Protein AF-A0A1V5MU46-F1 (afdb_monomer_lite)

Secondary structure (DSSP, 8-state):
--------PPPHHHHTHHHHHHHHHHHHHHHHHH-THHHHHHHHTEETTEEHHHHHHHHHHHHHHHHH--HHHHHHHTT-HHHHHHHHHIIIIIHHHHHHHHHIIIIIIISHHHH-TT-EEEEEPPTT--PPTT-EETTEEEEEETTEEEEEEEHHHHHHHHHHHHHHSPP-HHHHHHHHHTT--HHHHHHHHHHHHHHHHHHHHHHHHHHHHHTT----HHHHHHHHIIIIIHHHHHHHHHHHHHHHHHHHHHIIIIIHHHHHHHHHHHHHHHHHHHHHHTHHHHHH-HHHHHHHHHHHHHHHHHHHHHHHHHHHHTTHHHHHHHHHHHHHHT-

pLDDT: mean 82.62, std 12.7, range [27.64, 96.62]

Foldseek 3Di:
DDDDDPPPDQPPCNVCVVVLLVVLLVLLLCCLPVVVVVLVVQVVCDDLNRRPLLLVLLLLQQLLLLLPQDPVLLVVCVVPVQLLVLVVCLQQVPQLVLLLVLLCCLLVPVCCVVLDVPAKDWAAAAGPDDDDQQDDQQQWGWDADPNGTTTIHHPSLVLSLVSSLVSNDDDAPCQLVVCVVVLFDNSNSSSSSVVSLVVCLPRSLVSSCVSNVVVSHRRNSVCSNVCCCSSRVVSSVVSVVVSVVCCVPPNDVCSVPPVSVVSVVSSVVSVSVSSSSVSSNCSVVCVVCVCVVVSSVVSVVVSVVVSVVVSVVSCVVVVVVVVRVVVSVVVVVVD

Radius of gyration: 21.86 Å; chains: 1; bounding box: 56×39×65 Å

Structure (mmCIF, N/CA/C/O backbone):
data_AF-A0A1V5MU46-F1
#
_entry.id   AF-A0A1V5MU46-F1
#
loop_
_atom_site.group_PDB
_atom_site.id
_atom_site.type_symbol
_atom_site.label_atom_id
_atom_site.label_alt_id
_atom_site.label_comp_id
_atom_site.label_asym_id
_atom_site.label_entity_id
_atom_site.label_seq_id
_atom_site.pdbx_PDB_ins_code
_atom_site.Cartn_x
_atom_site.Cartn_y
_atom_site.Cartn_z
_atom_site.occupancy
_atom_site.B_iso_or_equiv
_atom_site.auth_seq_id
_atom_site.auth_comp_id
_atom_site.auth_asym_id
_atom_site.auth_atom_id
_atom_site.pdbx_PDB_model_num
ATOM 1 N N . MET A 1 1 ? -18.076 6.940 39.313 1.00 30.34 1 MET A N 1
ATOM 2 C CA . MET A 1 1 ? -17.006 7.939 39.088 1.00 30.34 1 MET A CA 1
ATOM 3 C C . MET A 1 1 ? -16.697 7.991 37.596 1.00 30.34 1 MET A C 1
ATOM 5 O O . MET A 1 1 ? -16.154 7.033 37.060 1.00 30.34 1 MET A O 1
ATOM 9 N N . LYS A 1 2 ? -17.145 9.057 36.919 1.00 28.64 2 LYS A N 1
ATOM 10 C CA . LYS A 1 2 ? -16.937 9.310 35.485 1.00 28.64 2 LYS A CA 1
ATOM 11 C C . LYS A 1 2 ? -15.476 9.695 35.250 1.00 28.64 2 LYS A C 1
ATOM 13 O O . LYS A 1 2 ? -15.020 10.691 35.804 1.00 28.64 2 LYS A O 1
ATOM 18 N N . LYS A 1 3 ? -14.738 8.910 34.463 1.00 27.64 3 LYS A N 1
ATOM 19 C CA . LYS A 1 3 ? -13.362 9.242 34.076 1.00 27.64 3 LYS A CA 1
ATOM 20 C C . LYS A 1 3 ? -13.422 10.068 32.792 1.00 27.64 3 LYS A C 1
ATOM 22 O O . LYS A 1 3 ? -13.827 9.557 31.752 1.00 27.64 3 LYS A O 1
ATOM 27 N N . ALA A 1 4 ? -13.065 11.345 32.900 1.00 32.16 4 ALA A N 1
ATOM 28 C CA . ALA A 1 4 ? -12.917 12.258 31.778 1.00 32.16 4 ALA A CA 1
ATOM 29 C C . ALA A 1 4 ? -11.931 11.667 30.757 1.00 32.16 4 ALA A C 1
ATOM 31 O O . ALA A 1 4 ? -10.739 11.547 31.036 1.00 32.16 4 ALA A O 1
ATOM 32 N N . GLN A 1 5 ? -12.424 11.270 29.583 1.00 33.72 5 GLN A N 1
ATOM 33 C CA . GLN A 1 5 ? -11.562 11.168 28.415 1.00 33.72 5 GLN A CA 1
ATOM 34 C C . GLN A 1 5 ? -11.362 12.591 27.912 1.00 33.72 5 GLN A C 1
ATOM 36 O O . GLN A 1 5 ? -12.309 13.211 27.429 1.00 33.72 5 GLN A O 1
ATOM 41 N N . ASN A 1 6 ? -10.140 13.103 28.064 1.00 31.92 6 ASN A N 1
ATOM 42 C CA . ASN A 1 6 ? -9.697 14.285 27.343 1.00 31.92 6 ASN A CA 1
ATOM 43 C C . ASN A 1 6 ? -10.114 14.130 25.879 1.00 31.92 6 ASN A C 1
ATOM 45 O O . ASN A 1 6 ? -9.776 13.140 25.225 1.00 31.92 6 ASN A O 1
ATOM 49 N N . SER A 1 7 ? -10.824 15.126 25.361 1.00 38.16 7 SER A N 1
ATOM 50 C CA . SER A 1 7 ? -10.805 15.424 23.940 1.00 38.16 7 SER A CA 1
ATOM 51 C C . SER A 1 7 ? -9.381 15.861 23.596 1.00 38.16 7 SER A C 1
ATOM 53 O O . SER A 1 7 ? -9.099 17.055 23.492 1.00 38.16 7 SER A O 1
ATOM 55 N N . GLU A 1 8 ? -8.445 14.918 23.511 1.00 46.88 8 GLU A N 1
ATOM 56 C CA . GLU A 1 8 ? -7.150 15.218 22.920 1.00 46.88 8 GLU A CA 1
ATOM 57 C C . GLU A 1 8 ? -7.440 15.601 21.473 1.00 46.88 8 GLU A C 1
ATOM 59 O O . GLU A 1 8 ? -7.849 14.775 20.656 1.00 46.88 8 GLU A O 1
ATOM 64 N N . GLY A 1 9 ? -7.341 16.901 21.190 1.00 56.84 9 GLY A N 1
ATOM 65 C CA . GLY A 1 9 ? -7.375 17.400 19.828 1.00 56.84 9 GLY A CA 1
ATOM 66 C C . GLY A 1 9 ? -6.319 16.683 18.991 1.00 56.84 9 GLY A C 1
ATOM 67 O O . GLY A 1 9 ? -5.374 16.100 19.521 1.00 56.84 9 GLY A O 1
ATOM 68 N N . ILE A 1 10 ? -6.487 16.728 17.669 1.00 65.19 10 ILE A N 1
ATOM 69 C CA . ILE A 1 10 ? -5.545 16.135 16.715 1.00 65.19 10 ILE A CA 1
ATOM 70 C C . ILE A 1 10 ? -4.127 16.554 17.116 1.00 65.19 10 ILE A C 1
ATOM 72 O O . ILE A 1 10 ? -3.814 17.749 17.131 1.00 65.19 10 ILE A O 1
ATOM 76 N N . GLY A 1 11 ? -3.284 15.579 17.467 1.00 71.19 11 GLY A N 1
ATOM 77 C CA . GLY A 1 11 ? -1.922 15.861 17.904 1.00 71.19 11 GLY A CA 1
ATOM 78 C C . GLY A 1 11 ? -1.171 16.633 16.818 1.00 71.19 11 GLY A C 1
ATOM 79 O O . GLY A 1 11 ? -1.420 16.430 15.626 1.00 71.19 11 GLY A O 1
ATOM 80 N N . PHE A 1 12 ? -0.231 17.499 17.208 1.00 77.88 12 PHE A N 1
ATOM 81 C CA . PHE A 1 12 ? 0.544 18.331 16.275 1.00 77.88 12 PHE A CA 1
ATOM 82 C C . PHE A 1 12 ? 1.086 17.525 15.082 1.00 77.88 12 PHE A C 1
ATOM 84 O O . PHE A 1 12 ? 0.949 17.929 13.929 1.00 77.88 12 PHE A O 1
ATOM 91 N N . PHE A 1 13 ? 1.614 16.330 15.354 1.00 75.75 13 PHE A N 1
ATOM 92 C CA . PHE A 1 13 ? 2.117 15.428 14.325 1.00 75.75 13 PHE A CA 1
ATOM 93 C C . PHE A 1 13 ? 1.045 14.996 13.311 1.00 75.75 13 PHE A C 1
ATOM 95 O O . PHE A 1 13 ? 1.265 15.078 12.107 1.00 75.75 13 PHE A O 1
ATOM 102 N N . GLN A 1 14 ? -0.126 14.563 13.788 1.00 75.75 14 GLN A N 1
ATOM 103 C CA . GLN A 1 14 ? -1.221 14.090 12.935 1.00 75.75 14 GLN A CA 1
ATOM 104 C C . GLN A 1 14 ? -1.748 15.215 12.040 1.00 75.75 14 GLN A C 1
ATOM 106 O O . GLN A 1 14 ? -2.053 14.984 10.872 1.00 75.75 14 GLN A O 1
ATOM 111 N N . LYS A 1 15 ? -1.803 16.442 12.572 1.00 81.69 15 LYS A N 1
ATOM 112 C CA . LYS A 1 15 ? -2.235 17.632 11.834 1.00 81.69 15 LYS A CA 1
ATOM 113 C C . LYS A 1 15 ? -1.304 17.958 10.662 1.00 81.69 15 LYS A C 1
ATOM 115 O O . LYS A 1 15 ? -1.785 18.320 9.594 1.00 81.69 15 LYS A O 1
ATOM 120 N N . TYR A 1 16 ? 0.008 17.807 10.847 1.00 86.25 16 TYR A N 1
ATOM 121 C CA . TYR A 1 16 ? 1.021 18.110 9.829 1.00 86.25 16 TYR A CA 1
ATOM 122 C C . TYR A 1 16 ? 1.579 16.867 9.127 1.00 86.25 16 TYR A C 1
ATOM 124 O O . TYR A 1 16 ? 2.622 16.946 8.482 1.00 86.25 16 TYR A O 1
ATOM 132 N N . LEU A 1 17 ? 0.898 15.718 9.215 1.00 83.19 17 LEU A N 1
ATOM 133 C CA . LEU A 1 17 ? 1.394 14.450 8.676 1.00 83.19 17 LEU A CA 1
ATOM 134 C C . LEU A 1 17 ? 1.772 14.555 7.192 1.00 83.19 17 LEU A C 1
ATOM 136 O O . LEU A 1 17 ? 2.841 14.098 6.809 1.00 83.19 17 LEU A O 1
ATOM 140 N N . SER A 1 18 ? 0.944 15.202 6.367 1.00 86.88 18 SER A N 1
ATOM 141 C CA . SER A 1 18 ? 1.231 15.378 4.935 1.00 86.88 18 SER A CA 1
ATOM 142 C C . SER A 1 18 ? 2.505 16.190 4.682 1.00 86.88 18 SER A C 1
ATOM 144 O O . SER A 1 18 ? 3.252 15.884 3.756 1.00 86.88 18 SER A O 1
ATOM 146 N N . LEU A 1 19 ? 2.782 17.194 5.521 1.00 91.56 19 LEU A N 1
ATOM 147 C CA . LEU A 1 19 ? 4.006 17.990 5.436 1.00 91.56 19 LEU A CA 1
ATOM 148 C C . LEU A 1 19 ? 5.225 17.159 5.850 1.00 91.56 19 LEU A C 1
ATOM 150 O O . LEU A 1 19 ? 6.229 17.163 5.145 1.00 91.56 19 LEU A O 1
ATOM 154 N N . TRP A 1 20 ? 5.123 16.394 6.941 1.00 90.81 20 TRP A N 1
ATOM 155 C CA . TRP A 1 20 ? 6.178 15.466 7.359 1.00 90.81 20 TRP A CA 1
ATOM 156 C C . TRP A 1 20 ? 6.485 14.428 6.283 1.00 90.81 20 TRP A C 1
ATOM 158 O O . TRP A 1 20 ? 7.649 14.173 5.995 1.00 90.81 20 TRP A O 1
ATOM 168 N N . VAL A 1 21 ? 5.451 13.879 5.642 1.00 89.75 21 VAL A N 1
ATOM 169 C CA . VAL A 1 21 ? 5.598 12.955 4.514 1.00 89.75 21 VAL A CA 1
ATOM 170 C C . VAL A 1 21 ? 6.349 13.630 3.365 1.00 89.75 21 VAL A C 1
ATOM 172 O O . VAL A 1 21 ? 7.329 13.069 2.885 1.00 89.75 21 VAL A O 1
ATOM 175 N N . ALA A 1 22 ? 5.966 14.848 2.969 1.00 92.94 22 ALA A N 1
ATOM 176 C CA . ALA A 1 22 ? 6.654 15.588 1.909 1.00 92.94 22 ALA A CA 1
ATOM 177 C C . ALA A 1 22 ? 8.131 15.871 2.245 1.00 92.94 22 ALA A C 1
ATOM 179 O O . ALA A 1 22 ? 9.002 15.692 1.393 1.00 92.94 22 ALA A O 1
ATOM 180 N N . ILE A 1 23 ? 8.428 16.240 3.495 1.00 95.50 23 ILE A N 1
ATOM 181 C CA . ILE A 1 23 ? 9.802 16.440 3.975 1.00 95.50 23 ILE A CA 1
ATOM 182 C C . ILE A 1 23 ? 10.587 15.126 3.910 1.00 95.50 23 ILE A C 1
ATOM 184 O O . ILE A 1 23 ? 11.684 15.100 3.365 1.00 95.50 23 ILE A O 1
ATOM 188 N N . CYS A 1 24 ? 10.031 14.020 4.405 1.00 94.31 24 CYS A N 1
ATOM 189 C CA . CYS A 1 24 ? 10.677 12.708 4.356 1.00 94.31 24 CYS A CA 1
ATOM 190 C C . CYS A 1 24 ? 10.911 12.215 2.924 1.00 94.31 24 CYS A C 1
ATOM 192 O O . CYS A 1 24 ? 11.943 11.602 2.663 1.00 94.31 24 CYS A O 1
ATOM 194 N N . MET A 1 25 ? 9.994 12.500 1.996 1.00 92.62 25 MET A N 1
ATOM 195 C CA . MET A 1 25 ? 10.182 12.217 0.571 1.00 92.62 25 MET A CA 1
ATOM 196 C C . MET A 1 25 ? 11.364 13.008 0.010 1.00 92.62 25 MET A C 1
ATOM 198 O O . MET A 1 25 ? 12.249 12.419 -0.606 1.00 92.62 25 MET A O 1
ATOM 202 N N . ALA A 1 26 ? 11.408 14.322 0.258 1.00 93.94 26 ALA A N 1
ATOM 203 C CA . ALA A 1 26 ? 12.501 15.178 -0.194 1.00 93.94 26 ALA A CA 1
ATOM 204 C C . ALA A 1 26 ? 13.844 14.723 0.396 1.00 93.94 26 ALA A C 1
ATOM 206 O O . ALA A 1 26 ? 14.791 14.483 -0.347 1.00 93.94 26 ALA A O 1
ATOM 207 N N . VAL A 1 27 ? 13.907 14.515 1.713 1.00 95.06 27 VAL A N 1
ATOM 208 C CA . VAL A 1 27 ? 15.101 14.017 2.411 1.00 95.06 27 VAL A CA 1
ATOM 209 C C . VAL A 1 27 ? 15.522 12.651 1.873 1.00 95.06 27 VAL A C 1
ATOM 211 O O . VAL A 1 27 ? 16.696 12.462 1.577 1.00 95.06 27 VAL A O 1
ATOM 214 N N . GLY A 1 28 ? 14.589 11.716 1.686 1.00 93.25 28 GLY A N 1
ATOM 215 C CA . GLY A 1 28 ? 14.878 10.397 1.125 1.00 93.25 28 GLY A CA 1
ATOM 216 C C . GLY A 1 28 ? 15.513 10.492 -0.261 1.00 93.25 28 GLY A C 1
ATOM 217 O O . GLY A 1 28 ? 16.579 9.924 -0.483 1.00 93.25 28 GLY A O 1
ATOM 218 N N . VAL A 1 29 ? 14.925 11.278 -1.168 1.00 91.88 29 VAL A N 1
ATOM 219 C CA . VAL A 1 29 ? 15.476 11.498 -2.517 1.00 91.88 29 VAL A CA 1
ATOM 220 C C . VAL A 1 29 ? 16.860 12.154 -2.460 1.00 91.88 29 VAL A C 1
ATOM 222 O O . VAL A 1 29 ? 17.762 11.731 -3.183 1.00 91.88 29 VAL A O 1
ATOM 225 N N . LEU A 1 30 ? 17.060 13.142 -1.581 1.00 92.69 30 LEU A N 1
ATOM 226 C CA . LEU A 1 30 ? 18.356 13.799 -1.395 1.00 92.69 30 LEU A CA 1
ATOM 227 C C . LEU A 1 30 ? 19.425 12.828 -0.880 1.00 92.69 30 LEU A C 1
ATOM 229 O O . LEU A 1 30 ? 20.527 12.816 -1.419 1.00 92.69 30 LEU A O 1
ATOM 233 N N . ILE A 1 31 ? 19.099 11.983 0.103 1.00 92.50 31 ILE A N 1
ATOM 234 C CA . ILE A 1 31 ? 19.997 10.926 0.597 1.00 92.50 31 ILE A CA 1
ATOM 235 C C . ILE A 1 31 ? 20.322 9.952 -0.535 1.00 92.50 31 ILE A C 1
ATOM 237 O O . ILE A 1 31 ? 21.486 9.628 -0.736 1.00 92.50 31 ILE A O 1
ATOM 241 N N . GLY A 1 32 ? 19.318 9.519 -1.303 1.00 88.12 32 GLY A N 1
ATOM 242 C CA . GLY A 1 32 ? 19.521 8.612 -2.435 1.00 88.12 32 GLY A CA 1
ATOM 243 C C . GLY A 1 32 ? 20.472 9.171 -3.498 1.00 88.12 32 GLY A C 1
ATOM 244 O O . GLY A 1 32 ? 21.242 8.412 -4.072 1.00 88.12 32 GLY A O 1
ATOM 245 N N . LYS A 1 33 ? 20.457 10.492 -3.723 1.00 88.12 33 LYS A N 1
ATOM 246 C CA . LYS A 1 33 ? 21.326 11.172 -4.697 1.00 88.12 33 LYS A CA 1
ATOM 247 C C . LYS A 1 33 ? 22.725 11.482 -4.156 1.00 88.12 33 LYS A C 1
ATOM 249 O O . LYS A 1 33 ? 23.713 11.261 -4.843 1.00 88.12 33 LYS A O 1
ATOM 254 N N . PHE A 1 34 ? 22.807 12.077 -2.966 1.00 89.88 34 PHE A N 1
ATOM 255 C CA . PHE A 1 34 ? 24.052 12.642 -2.431 1.00 89.88 34 PHE A CA 1
ATOM 256 C C . PHE A 1 34 ? 24.820 11.678 -1.523 1.00 89.88 34 PHE A C 1
ATOM 258 O O . PHE A 1 34 ? 26.022 11.841 -1.343 1.00 89.88 34 PHE A O 1
ATOM 265 N N . LEU A 1 35 ? 24.147 10.676 -0.957 1.00 91.06 35 LEU A N 1
ATOM 266 C CA . LEU A 1 35 ? 24.729 9.678 -0.060 1.00 91.06 35 LEU A CA 1
ATOM 267 C C . LEU A 1 35 ? 24.320 8.255 -0.492 1.00 91.06 35 LEU A C 1
ATOM 269 O O . LEU A 1 35 ? 23.731 7.521 0.309 1.00 91.06 35 LEU A O 1
ATOM 273 N N . PRO A 1 36 ? 24.650 7.815 -1.727 1.00 84.38 36 PRO A N 1
ATOM 274 C CA . PRO A 1 36 ? 24.245 6.500 -2.242 1.00 84.38 36 PRO A CA 1
ATOM 275 C C . PRO A 1 36 ? 24.814 5.327 -1.423 1.00 84.38 36 PRO A C 1
ATOM 277 O O . PRO A 1 36 ? 24.272 4.221 -1.456 1.00 84.38 36 PRO A O 1
ATOM 280 N N . GLY A 1 37 ? 25.858 5.570 -0.619 1.00 87.19 37 GLY A N 1
ATOM 281 C CA . GLY A 1 37 ? 26.415 4.594 0.319 1.00 87.19 37 GLY A CA 1
ATOM 282 C C . GLY A 1 37 ? 25.421 4.108 1.382 1.00 87.19 37 GLY A C 1
ATOM 283 O O . GLY A 1 37 ? 25.509 2.956 1.796 1.00 87.19 37 GLY A O 1
ATOM 284 N N . ILE A 1 38 ? 24.439 4.928 1.785 1.00 85.44 38 ILE A N 1
ATOM 285 C CA . ILE A 1 38 ? 23.416 4.530 2.769 1.00 85.44 38 ILE A CA 1
ATOM 286 C C . ILE A 1 38 ? 22.458 3.487 2.159 1.00 85.44 38 ILE A C 1
ATOM 288 O O . ILE A 1 38 ? 22.349 2.393 2.721 1.00 85.44 38 ILE A O 1
ATOM 292 N N . PRO A 1 39 ? 21.814 3.749 0.999 1.00 81.62 39 PRO A N 1
ATOM 293 C CA . PRO A 1 39 ? 21.096 2.731 0.240 1.00 81.62 39 PRO A CA 1
ATOM 294 C C . PRO A 1 39 ? 21.893 1.456 -0.013 1.00 81.62 39 PRO A C 1
ATOM 296 O O . PRO A 1 39 ? 21.387 0.359 0.222 1.00 81.62 39 PRO A O 1
ATOM 299 N N . ALA A 1 40 ? 23.137 1.598 -0.477 1.00 82.56 40 ALA A N 1
ATOM 300 C CA . ALA A 1 40 ? 23.984 0.467 -0.833 1.00 82.56 40 ALA A CA 1
ATOM 301 C C . ALA A 1 40 ? 24.292 -0.418 0.381 1.00 82.56 40 ALA A C 1
ATOM 303 O O . ALA A 1 40 ? 24.173 -1.636 0.283 1.00 82.56 40 ALA A O 1
ATOM 304 N N . PHE A 1 41 ? 24.615 0.180 1.531 1.00 87.19 41 PHE A N 1
ATOM 305 C CA . PHE A 1 41 ? 24.846 -0.545 2.780 1.00 87.19 41 PHE A CA 1
ATOM 306 C C . PHE A 1 41 ? 23.587 -1.268 3.264 1.00 87.19 41 PHE A C 1
ATOM 308 O O . PHE A 1 41 ? 23.636 -2.447 3.599 1.00 87.19 41 PHE A O 1
ATOM 315 N N . LEU A 1 42 ? 22.429 -0.604 3.248 1.00 84.38 42 LEU A N 1
ATOM 316 C CA . LEU A 1 42 ? 21.173 -1.224 3.681 1.00 84.38 42 LEU A CA 1
ATOM 317 C C . LEU A 1 42 ? 20.722 -2.362 2.756 1.00 84.38 42 LEU A C 1
ATOM 319 O O . LEU A 1 42 ? 20.147 -3.338 3.239 1.00 84.38 42 LEU A O 1
ATOM 323 N N . ASN A 1 43 ? 21.019 -2.274 1.457 1.00 79.50 43 ASN A N 1
ATOM 324 C CA . ASN A 1 43 ? 20.772 -3.350 0.496 1.00 79.50 43 ASN A CA 1
ATOM 325 C C . ASN A 1 43 ? 21.632 -4.600 0.754 1.00 79.50 43 ASN A C 1
ATOM 327 O O . ASN A 1 43 ? 21.252 -5.680 0.311 1.00 79.50 43 ASN A O 1
ATOM 331 N N . GLN A 1 44 ? 22.745 -4.497 1.494 1.00 85.00 44 GLN A N 1
ATOM 332 C CA . GLN A 1 44 ? 23.522 -5.674 1.915 1.00 85.00 44 GLN A CA 1
ATOM 333 C C . GLN A 1 44 ? 22.760 -6.516 2.947 1.00 85.00 44 GLN A C 1
ATOM 335 O O . GLN A 1 44 ? 22.947 -7.728 3.015 1.00 85.00 44 GLN A O 1
ATOM 340 N N . PHE A 1 45 ? 21.846 -5.904 3.708 1.00 85.44 45 PHE A N 1
ATOM 341 C CA . PHE A 1 45 ? 20.960 -6.593 4.652 1.00 85.44 45 PHE A CA 1
ATOM 342 C C . PHE A 1 45 ? 19.680 -7.095 3.970 1.00 85.44 45 PHE A C 1
ATOM 344 O O . PHE A 1 45 ? 18.567 -6.936 4.484 1.00 85.44 45 PHE A O 1
ATOM 351 N N . GLU A 1 46 ? 19.828 -7.690 2.789 1.00 80.38 46 GLU A N 1
ATOM 352 C CA . GLU A 1 46 ? 18.750 -8.334 2.046 1.00 80.38 46 GLU A CA 1
ATOM 353 C C . GLU A 1 46 ? 18.854 -9.855 2.201 1.00 80.38 46 GLU A C 1
ATOM 355 O O . GLU A 1 46 ? 19.846 -10.470 1.819 1.00 80.38 46 GLU A O 1
ATOM 360 N N . TYR A 1 47 ? 17.805 -10.479 2.737 1.00 78.88 47 TYR A N 1
ATOM 361 C CA . TYR A 1 47 ? 17.681 -11.933 2.795 1.00 78.88 47 TYR A CA 1
ATOM 362 C C . TYR A 1 47 ? 16.498 -12.369 1.941 1.00 78.88 47 TYR A C 1
ATOM 364 O O . TYR A 1 47 ? 15.411 -11.815 2.069 1.00 78.88 47 TYR A O 1
ATOM 372 N N . ALA A 1 48 ? 16.687 -13.342 1.047 1.00 70.31 48 ALA A N 1
ATOM 373 C CA . ALA A 1 48 ? 15.622 -13.854 0.176 1.00 70.31 48 ALA A CA 1
ATOM 374 C C . ALA A 1 48 ? 14.833 -12.756 -0.582 1.00 70.31 48 ALA A C 1
ATOM 376 O O . ALA A 1 48 ? 13.624 -12.879 -0.780 1.00 70.31 48 ALA A O 1
ATOM 377 N N . LYS A 1 49 ? 15.514 -11.690 -1.031 1.00 69.69 49 LYS A N 1
ATOM 378 C CA . LYS A 1 49 ? 14.914 -10.539 -1.740 1.00 69.69 49 LYS A CA 1
ATOM 379 C C . LYS A 1 49 ? 14.047 -9.623 -0.868 1.00 69.69 49 LYS A C 1
ATOM 381 O O . LYS A 1 49 ? 13.278 -8.813 -1.383 1.00 69.69 49 LYS A O 1
ATOM 386 N N . VAL A 1 50 ? 14.201 -9.737 0.450 1.00 73.56 50 VAL A N 1
ATOM 387 C CA . VAL A 1 50 ? 13.515 -8.966 1.489 1.00 73.56 50 VAL A CA 1
ATOM 388 C C . VAL A 1 50 ? 14.549 -8.190 2.309 1.00 73.56 50 VAL A C 1
ATOM 390 O O . VAL A 1 50 ? 15.436 -8.777 2.926 1.00 73.56 50 VAL A O 1
ATOM 393 N N . SER A 1 51 ? 14.432 -6.860 2.341 1.00 83.25 51 SER A N 1
ATOM 394 C CA . SER A 1 51 ? 15.300 -6.000 3.155 1.00 83.25 51 SER A CA 1
ATOM 395 C C . SER A 1 51 ? 14.938 -6.124 4.638 1.00 83.25 51 SER A C 1
ATOM 397 O O . SER A 1 51 ? 13.863 -5.687 5.060 1.00 83.25 51 SER A O 1
ATOM 399 N N . ILE A 1 52 ? 15.846 -6.668 5.450 1.00 88.31 52 ILE A N 1
ATOM 400 C CA . ILE A 1 52 ? 15.648 -6.870 6.895 1.00 88.31 52 ILE A CA 1
ATOM 401 C C . ILE A 1 52 ? 15.340 -5.548 7.628 1.00 88.31 52 ILE A C 1
ATOM 403 O O . ILE A 1 52 ? 14.404 -5.532 8.431 1.00 88.31 52 ILE A O 1
ATOM 407 N N . PRO A 1 53 ? 16.018 -4.413 7.347 1.00 90.00 53 PRO A N 1
ATOM 408 C CA . PRO A 1 53 ? 15.689 -3.145 8.002 1.00 90.00 53 PRO A CA 1
ATOM 409 C C . PRO A 1 53 ? 14.244 -2.703 7.739 1.00 90.00 53 PRO A C 1
ATOM 411 O O . PRO A 1 53 ? 13.533 -2.297 8.657 1.00 90.00 53 PRO A O 1
ATOM 414 N N . MET A 1 54 ? 13.775 -2.856 6.498 1.00 87.75 54 MET A N 1
ATOM 415 C CA . MET A 1 54 ? 12.393 -2.543 6.128 1.00 87.75 54 MET A CA 1
ATOM 416 C C . MET A 1 54 ? 11.407 -3.498 6.802 1.00 87.75 54 MET A C 1
ATOM 418 O O . MET A 1 54 ? 10.362 -3.054 7.273 1.00 87.75 54 MET A O 1
ATOM 422 N N . ALA A 1 55 ? 11.756 -4.785 6.904 1.00 88.06 55 ALA A N 1
ATOM 423 C CA . ALA A 1 55 ? 10.967 -5.781 7.619 1.00 88.06 55 ALA A CA 1
ATOM 424 C C . ALA A 1 55 ? 10.703 -5.361 9.067 1.00 88.06 55 ALA A C 1
ATOM 426 O O . ALA A 1 55 ? 9.554 -5.349 9.507 1.00 88.06 55 ALA A O 1
ATOM 427 N N . ILE A 1 56 ? 11.760 -4.972 9.786 1.00 91.50 56 ILE A N 1
ATOM 428 C CA . ILE A 1 56 ? 11.685 -4.536 11.185 1.00 91.50 56 ILE A CA 1
ATOM 429 C C . ILE A 1 56 ? 10.822 -3.280 11.309 1.00 91.50 56 ILE A C 1
ATOM 431 O O . ILE A 1 56 ? 9.963 -3.210 12.185 1.00 91.50 56 ILE A O 1
ATOM 435 N N . LEU A 1 57 ? 11.001 -2.296 10.427 1.00 91.19 57 LEU A N 1
ATOM 436 C CA . LEU A 1 57 ? 10.219 -1.060 10.478 1.00 91.19 57 LEU A CA 1
ATOM 437 C C . LEU A 1 57 ? 8.730 -1.299 10.201 1.00 91.19 57 LEU A C 1
ATOM 439 O O . LEU A 1 57 ? 7.882 -0.803 10.942 1.00 91.19 57 LEU A O 1
ATOM 443 N N . ILE A 1 58 ? 8.401 -2.110 9.193 1.00 88.69 58 ILE A N 1
ATOM 444 C CA . ILE A 1 58 ? 7.017 -2.517 8.906 1.00 88.69 58 ILE A CA 1
ATOM 445 C C . ILE A 1 58 ? 6.429 -3.271 10.105 1.00 88.69 58 ILE A C 1
ATOM 447 O O . ILE A 1 58 ? 5.283 -3.030 10.494 1.00 88.69 58 ILE A O 1
ATOM 451 N N . TRP A 1 59 ? 7.221 -4.133 10.743 1.00 91.12 59 TRP A N 1
ATOM 452 C CA . TRP A 1 59 ? 6.819 -4.847 11.950 1.00 91.12 59 TRP A CA 1
ATOM 453 C C . TRP A 1 59 ? 6.494 -3.883 13.098 1.00 91.12 59 TRP A C 1
ATOM 455 O O . TRP A 1 59 ? 5.419 -3.978 13.691 1.00 91.12 59 TRP A O 1
ATOM 465 N N . LEU A 1 60 ? 7.359 -2.892 13.347 1.00 90.19 60 LEU A N 1
ATOM 466 C CA . LEU A 1 60 ? 7.146 -1.828 14.337 1.00 90.19 60 LEU A CA 1
ATOM 467 C C . LEU A 1 60 ? 5.918 -0.958 14.032 1.00 90.19 60 LEU A C 1
ATOM 469 O O . LEU A 1 60 ? 5.335 -0.390 14.954 1.00 90.19 60 LEU A O 1
ATOM 473 N N . MET A 1 61 ? 5.497 -0.861 12.770 1.00 86.81 61 MET A N 1
ATOM 474 C CA . MET A 1 61 ? 4.273 -0.157 12.380 1.00 86.81 61 MET A CA 1
ATOM 475 C C . MET A 1 61 ? 3.008 -0.999 12.594 1.00 86.81 61 MET A C 1
ATOM 477 O O . MET A 1 61 ? 2.003 -0.489 13.095 1.00 86.81 61 MET A O 1
ATOM 481 N N . ILE A 1 62 ? 3.030 -2.278 12.211 1.00 84.56 62 ILE A N 1
ATOM 482 C CA . ILE A 1 62 ? 1.848 -3.156 12.254 1.00 84.56 62 ILE A CA 1
ATOM 483 C C . ILE A 1 62 ? 1.585 -3.662 13.672 1.00 84.56 62 ILE A C 1
ATOM 485 O O . ILE A 1 62 ? 0.426 -3.734 14.089 1.00 84.56 62 ILE A O 1
ATOM 489 N N . TYR A 1 63 ? 2.634 -3.958 14.440 1.00 87.62 63 TYR A N 1
ATOM 490 C CA . TYR A 1 63 ? 2.504 -4.496 15.792 1.00 87.62 63 TYR A CA 1
ATOM 491 C C . TYR A 1 63 ? 1.603 -3.618 16.689 1.00 87.62 63 TYR A C 1
ATOM 493 O O . TYR A 1 63 ? 0.612 -4.130 17.216 1.00 87.62 63 TYR A O 1
ATOM 501 N N . PRO A 1 64 ? 1.809 -2.290 16.809 1.00 82.38 64 PRO A N 1
ATOM 502 C CA . PRO A 1 64 ? 0.965 -1.444 17.657 1.00 82.38 64 PRO A CA 1
ATOM 503 C C . PRO A 1 64 ? -0.475 -1.296 17.187 1.00 82.38 64 PRO A C 1
ATOM 505 O O . PRO A 1 64 ? -1.366 -1.098 18.013 1.00 82.38 64 PRO A O 1
ATOM 508 N N . MET A 1 65 ? -0.724 -1.386 15.879 1.00 77.38 65 MET A N 1
ATOM 509 C CA . MET A 1 65 ? -2.088 -1.402 15.357 1.00 77.38 65 MET A CA 1
ATOM 510 C C . MET A 1 65 ? -2.849 -2.593 15.938 1.00 77.38 65 MET A C 1
ATOM 512 O O . MET A 1 65 ? -3.959 -2.418 16.432 1.00 77.38 65 MET A O 1
ATOM 516 N N . MET A 1 66 ? -2.223 -3.771 15.963 1.00 79.25 66 MET A N 1
ATOM 517 C CA . MET A 1 66 ? -2.828 -4.969 16.537 1.00 79.25 66 MET A CA 1
ATOM 518 C C . MET A 1 66 ? -3.062 -4.846 18.045 1.00 79.25 66 MET A C 1
ATOM 520 O O . MET A 1 66 ? -4.102 -5.266 18.548 1.00 79.25 66 MET A O 1
ATOM 524 N N . MET A 1 67 ? -2.139 -4.208 18.768 1.00 81.62 67 MET A N 1
ATOM 525 C CA . MET A 1 67 ? -2.297 -3.948 20.205 1.00 81.62 67 MET A CA 1
ATOM 526 C C . MET A 1 67 ? -3.540 -3.105 20.517 1.00 81.62 67 MET A C 1
ATOM 528 O O . MET A 1 67 ? -4.170 -3.294 21.559 1.00 81.62 67 MET A O 1
ATOM 532 N N . LYS A 1 68 ? -3.898 -2.187 19.612 1.00 75.00 68 LYS A N 1
ATOM 533 C CA . LYS A 1 68 ? -5.076 -1.316 19.733 1.00 75.00 68 LYS A CA 1
ATOM 534 C C . LYS A 1 68 ? -6.389 -2.025 19.389 1.00 75.00 68 LYS A C 1
ATOM 536 O O . LYS A 1 68 ? -7.450 -1.507 19.727 1.00 75.00 68 LYS A O 1
ATOM 541 N N . VAL A 1 69 ? -6.349 -3.192 18.743 1.00 74.94 69 VAL A N 1
ATOM 542 C CA . VAL A 1 69 ? -7.559 -3.955 18.414 1.00 74.94 69 VAL A CA 1
ATOM 543 C C . VAL A 1 69 ? -8.136 -4.574 19.685 1.00 74.94 69 VAL A C 1
ATOM 545 O O . VAL A 1 69 ? -7.535 -5.450 20.311 1.00 74.94 69 VAL A O 1
ATOM 548 N N . ASP A 1 70 ? -9.339 -4.137 20.055 1.00 71.50 70 ASP A N 1
ATOM 549 C CA . ASP A 1 70 ? -10.092 -4.742 21.144 1.00 71.50 70 ASP A CA 1
ATOM 550 C C . ASP A 1 70 ? -11.064 -5.819 20.639 1.00 71.50 70 ASP A C 1
ATOM 552 O O . ASP A 1 70 ? -12.075 -5.547 19.991 1.00 71.50 70 ASP A O 1
ATOM 556 N N . PHE A 1 71 ? -10.770 -7.071 20.981 1.00 67.12 71 PHE A N 1
ATOM 557 C CA . PHE A 1 71 ? -11.559 -8.232 20.573 1.00 67.12 71 PHE A CA 1
ATOM 558 C C . PHE A 1 71 ? -12.945 -8.304 21.220 1.00 67.12 71 PHE A C 1
ATOM 560 O O . PHE A 1 71 ? -13.853 -8.905 20.641 1.00 67.12 71 PHE A O 1
ATOM 567 N N . GLN A 1 72 ? -13.142 -7.687 22.388 1.00 65.50 72 GLN A N 1
ATOM 568 C CA . GLN A 1 72 ? -14.477 -7.600 22.985 1.00 65.50 72 GLN A CA 1
ATOM 569 C C . GLN A 1 72 ? -15.373 -6.664 22.167 1.00 65.50 72 GLN A C 1
ATOM 571 O O . GLN A 1 72 ? -16.519 -7.007 21.862 1.00 65.50 72 GLN A O 1
ATOM 576 N N . SER A 1 73 ? -14.823 -5.538 21.709 1.00 61.97 73 SER A N 1
ATOM 577 C CA . SER A 1 73 ? -15.493 -4.622 20.783 1.00 61.97 73 SER A CA 1
ATOM 578 C C . SER A 1 73 ? -15.845 -5.282 19.440 1.00 61.97 73 SER A C 1
ATOM 580 O O . SER A 1 73 ? -16.945 -5.058 18.934 1.00 61.97 73 SER A O 1
ATOM 582 N N . ILE A 1 74 ? -15.000 -6.180 18.906 1.00 65.62 74 ILE A N 1
ATOM 583 C CA . ILE A 1 74 ? -15.323 -6.979 17.700 1.00 65.62 74 ILE A CA 1
ATOM 584 C C . ILE A 1 74 ? -16.610 -7.791 17.899 1.00 65.62 74 ILE A C 1
ATOM 586 O O . ILE A 1 74 ? -17.494 -7.774 17.039 1.00 65.62 74 ILE A O 1
ATOM 590 N N . ARG A 1 75 ? -16.761 -8.459 19.050 1.00 62.47 75 ARG A N 1
ATOM 591 C CA . ARG A 1 75 ? -17.944 -9.286 19.345 1.00 62.47 75 ARG A CA 1
ATOM 592 C C . ARG A 1 75 ? -19.227 -8.456 19.467 1.00 62.47 75 ARG A C 1
ATOM 594 O O . ARG A 1 75 ? -20.290 -8.915 19.059 1.00 62.47 75 ARG A O 1
ATOM 601 N N . ASN A 1 76 ? -19.135 -7.235 19.992 1.00 60.22 76 ASN A N 1
ATOM 602 C CA . ASN A 1 76 ? -20.290 -6.352 20.175 1.00 60.22 76 ASN A CA 1
ATOM 603 C C . ASN A 1 76 ? -20.743 -5.660 18.878 1.00 60.22 76 ASN A C 1
ATOM 605 O O . ASN A 1 76 ? -21.943 -5.467 18.679 1.00 60.22 76 ASN A O 1
ATOM 609 N N . VAL A 1 77 ? -19.814 -5.334 17.976 1.00 57.53 77 VAL A N 1
ATOM 610 C CA . VAL A 1 77 ? -20.098 -4.675 16.684 1.00 57.53 77 VAL A CA 1
ATOM 611 C C . VAL A 1 77 ? -20.606 -5.659 15.625 1.00 57.53 77 VAL A C 1
ATOM 613 O O . VAL A 1 77 ? -21.303 -5.248 14.698 1.00 57.53 77 VAL A O 1
ATOM 616 N N . GLY A 1 78 ? -20.375 -6.968 15.798 1.00 58.72 78 GLY A N 1
ATOM 617 C CA . GLY A 1 78 ? -20.995 -8.022 14.979 1.00 58.72 78 GLY A CA 1
ATOM 618 C C . GLY A 1 78 ? -22.533 -7.970 14.930 1.00 58.72 78 GLY A C 1
ATOM 619 O O . GLY A 1 78 ? -23.142 -8.563 14.045 1.00 58.72 78 GLY A O 1
ATOM 620 N N . LYS A 1 79 ? -23.172 -7.195 15.819 1.00 62.25 79 LYS A N 1
ATOM 621 C CA . LYS A 1 79 ? -24.609 -6.875 15.788 1.00 62.25 79 LYS A CA 1
ATOM 622 C C . LYS A 1 79 ? -25.029 -5.997 14.589 1.00 62.25 79 LYS A C 1
ATOM 624 O O . LYS A 1 79 ? -26.220 -5.923 14.293 1.00 62.25 79 LYS A O 1
ATOM 629 N N . ASN A 1 80 ? -24.079 -5.380 13.870 1.00 64.69 80 ASN A N 1
ATOM 630 C CA . ASN A 1 80 ? -24.299 -4.554 12.672 1.00 64.69 80 ASN A CA 1
ATOM 631 C C . ASN A 1 80 ? -23.575 -5.108 11.426 1.00 64.69 80 ASN A C 1
ATOM 633 O O . ASN A 1 80 ? -22.641 -4.489 10.914 1.00 64.69 80 ASN A O 1
ATOM 637 N N . PRO A 1 81 ? -24.020 -6.252 10.874 1.00 73.94 81 PRO A N 1
ATOM 638 C CA . PRO A 1 81 ? -23.316 -6.926 9.780 1.00 73.94 81 PRO A CA 1
ATOM 639 C C . PRO A 1 81 ? -23.357 -6.159 8.451 1.00 73.94 81 PRO A C 1
ATOM 641 O O . PRO A 1 81 ? -22.469 -6.320 7.621 1.00 73.94 81 PRO A O 1
ATOM 644 N N . LYS A 1 82 ? -24.368 -5.307 8.236 1.00 78.00 82 LYS A N 1
ATOM 645 C CA . LYS A 1 82 ? -24.603 -4.642 6.945 1.00 78.00 82 LYS A CA 1
ATOM 646 C C . LYS A 1 82 ? -23.481 -3.673 6.561 1.00 78.00 82 LYS A C 1
ATOM 648 O O . LYS A 1 82 ? -22.990 -3.745 5.440 1.00 78.00 82 LYS A O 1
ATOM 653 N N . GLY A 1 83 ? -23.051 -2.806 7.482 1.00 78.31 83 GLY A N 1
ATOM 654 C CA . GLY A 1 83 ? -21.954 -1.861 7.236 1.00 78.31 83 GLY A CA 1
ATOM 655 C C . GLY A 1 83 ? -20.625 -2.569 6.961 1.00 78.31 83 GLY A C 1
ATOM 656 O O . GLY A 1 83 ? -19.946 -2.258 5.984 1.00 78.31 83 GLY A O 1
ATOM 657 N N . LEU A 1 84 ? -20.306 -3.586 7.767 1.00 82.38 84 LEU A N 1
ATOM 658 C CA . LEU A 1 84 ? -19.107 -4.409 7.594 1.00 82.38 84 LEU A CA 1
ATOM 659 C C . LEU A 1 84 ? -19.107 -5.147 6.250 1.00 82.38 84 LEU A C 1
ATOM 661 O O . LEU A 1 84 ? -18.096 -5.139 5.551 1.00 82.38 84 LEU A O 1
ATOM 665 N N . PHE A 1 85 ? -20.241 -5.731 5.860 1.00 86.19 85 PHE A N 1
ATOM 666 C CA . PHE A 1 85 ? -20.380 -6.469 4.606 1.00 86.19 85 PHE A CA 1
ATOM 667 C C . PHE A 1 85 ? -20.172 -5.580 3.377 1.00 86.19 85 PHE A C 1
ATOM 669 O O . PHE A 1 85 ? -19.441 -5.954 2.461 1.00 86.19 85 PHE A O 1
ATOM 676 N N . VAL A 1 86 ? -20.750 -4.374 3.376 1.00 87.06 86 VAL A N 1
ATOM 677 C CA . VAL A 1 86 ? -20.581 -3.406 2.279 1.00 87.06 86 VAL A CA 1
ATOM 678 C C . VAL A 1 86 ? -19.118 -3.047 2.097 1.00 87.06 86 VAL A C 1
ATOM 680 O O . VAL A 1 86 ? -18.611 -3.078 0.975 1.00 87.06 86 VAL A O 1
ATOM 683 N N . THR A 1 87 ? -18.422 -2.717 3.184 1.00 86.62 87 THR A N 1
ATOM 684 C CA . THR A 1 87 ? -17.012 -2.342 3.082 1.00 86.62 87 THR A CA 1
ATOM 685 C C . THR A 1 87 ? -16.135 -3.527 2.718 1.00 86.62 87 THR A C 1
ATOM 687 O O . THR A 1 87 ? -15.230 -3.376 1.904 1.00 86.62 87 THR A O 1
ATOM 690 N N . TRP A 1 88 ? -16.420 -4.713 3.251 1.00 89.94 88 TRP A N 1
ATOM 691 C CA . TRP A 1 88 ? -15.682 -5.920 2.904 1.00 89.94 88 TRP A CA 1
ATOM 692 C C . TRP A 1 88 ? -15.810 -6.256 1.411 1.00 89.94 88 TRP A C 1
ATOM 694 O O . TRP A 1 88 ? -14.789 -6.419 0.745 1.00 89.94 88 TRP A O 1
ATOM 704 N N . ILE A 1 89 ? -17.027 -6.237 0.850 1.00 91.44 89 ILE A N 1
ATOM 705 C CA . ILE A 1 89 ? -17.254 -6.406 -0.597 1.00 91.44 89 ILE A CA 1
ATOM 706 C C . ILE A 1 89 ? -16.537 -5.320 -1.390 1.00 91.44 89 ILE A C 1
ATOM 708 O O . ILE A 1 89 ? -15.858 -5.608 -2.374 1.00 91.44 89 ILE A O 1
ATOM 712 N N . THR A 1 90 ? -16.666 -4.064 -0.967 1.00 91.75 90 THR A N 1
ATOM 713 C CA . THR A 1 90 ? -16.042 -2.950 -1.682 1.00 91.75 90 THR A CA 1
ATOM 714 C C . THR A 1 90 ? -14.525 -3.125 -1.729 1.00 91.75 90 THR A C 1
ATOM 716 O O . THR A 1 90 ? -13.931 -2.953 -2.788 1.00 91.75 90 THR A O 1
ATOM 719 N N . ASN A 1 91 ? -13.903 -3.538 -0.624 1.00 92.12 91 ASN A N 1
ATOM 720 C CA . ASN A 1 91 ? -12.453 -3.684 -0.510 1.00 92.12 91 ASN A CA 1
ATOM 721 C C . ASN A 1 91 ? -11.897 -4.922 -1.217 1.00 92.12 91 ASN A C 1
ATOM 723 O O . ASN A 1 91 ? -10.814 -4.836 -1.788 1.00 92.12 91 ASN A O 1
ATOM 727 N N . TRP A 1 92 ? -12.599 -6.055 -1.171 1.00 93.44 92 TRP A N 1
ATOM 728 C CA . TRP A 1 92 ? -12.060 -7.337 -1.640 1.00 93.44 92 TRP A CA 1
ATOM 729 C C . TRP A 1 92 ? -12.623 -7.793 -2.984 1.00 93.44 92 TRP A C 1
ATOM 731 O O . TRP A 1 92 ? -11.923 -8.472 -3.728 1.00 93.44 92 TRP A O 1
ATOM 741 N N . LEU A 1 93 ? -13.851 -7.394 -3.327 1.00 93.44 93 LEU A N 1
ATOM 742 C CA . LEU A 1 93 ? -14.518 -7.816 -4.562 1.00 93.44 93 LEU A CA 1
ATOM 743 C C . LEU A 1 93 ? -14.594 -6.710 -5.615 1.00 93.44 93 LEU A C 1
ATOM 745 O O . LEU A 1 93 ? -14.595 -7.008 -6.800 1.00 93.44 93 LEU A O 1
ATOM 749 N N . ILE A 1 94 ? -14.662 -5.437 -5.217 1.00 94.88 94 ILE A N 1
ATOM 750 C CA . ILE A 1 94 ? -14.796 -4.332 -6.179 1.00 94.88 94 ILE A CA 1
ATOM 751 C C . ILE A 1 94 ? -13.444 -3.659 -6.423 1.00 94.88 94 ILE A C 1
ATOM 753 O O . ILE A 1 94 ? -12.981 -3.595 -7.561 1.00 94.88 94 ILE A O 1
ATOM 757 N N . LYS A 1 95 ? -12.785 -3.194 -5.355 1.00 94.50 95 LYS A N 1
ATOM 758 C CA . LYS A 1 95 ? -11.539 -2.412 -5.394 1.00 94.50 95 LYS A CA 1
ATOM 759 C C . LYS A 1 95 ? -10.430 -3.052 -6.247 1.00 94.50 95 LYS A C 1
ATOM 761 O O . LYS A 1 95 ? -9.850 -2.317 -7.048 1.00 94.50 95 LYS A O 1
ATOM 766 N N . PRO A 1 96 ? -10.128 -4.363 -6.149 1.00 95.19 96 PRO A N 1
ATOM 767 C CA . PRO A 1 96 ? -9.041 -4.960 -6.928 1.00 95.19 96 PRO A CA 1
ATOM 768 C C . PRO A 1 96 ? -9.328 -4.994 -8.434 1.00 95.19 96 PRO A C 1
ATOM 770 O O . PRO A 1 96 ? -8.457 -4.687 -9.245 1.00 95.19 96 PRO A O 1
ATOM 773 N N . PHE A 1 97 ? -10.565 -5.316 -8.811 1.00 95.94 97 PHE A N 1
ATOM 774 C CA . PHE A 1 97 ? -10.975 -5.462 -10.208 1.00 95.94 97 PHE A CA 1
ATOM 775 C C . PHE A 1 97 ? -11.128 -4.107 -10.896 1.00 95.94 97 PHE A C 1
ATOM 777 O O . PHE A 1 97 ? -10.711 -3.938 -12.040 1.00 95.94 97 PHE A O 1
ATOM 784 N N . THR A 1 98 ? -11.660 -3.111 -10.187 1.00 96.56 98 THR A N 1
ATOM 785 C CA . THR A 1 98 ? -11.731 -1.743 -10.711 1.00 96.56 98 THR A CA 1
ATOM 786 C C . THR A 1 98 ? -10.346 -1.124 -10.818 1.00 96.56 98 THR A C 1
ATOM 788 O O . THR A 1 98 ? -10.075 -0.444 -11.802 1.00 96.56 98 THR A O 1
ATOM 791 N N . MET A 1 99 ? -9.437 -1.415 -9.877 1.00 96.25 99 MET A N 1
ATOM 792 C CA . MET A 1 99 ? -8.033 -1.021 -10.005 1.00 96.25 99 MET A CA 1
ATOM 793 C C . MET A 1 99 ? -7.384 -1.644 -11.233 1.00 96.25 99 MET A C 1
ATOM 795 O O . MET A 1 99 ? -6.743 -0.926 -11.989 1.00 96.25 99 MET A O 1
ATOM 799 N N . TYR A 1 100 ? -7.576 -2.945 -11.463 1.00 95.31 100 TYR A N 1
ATOM 800 C CA . TYR A 1 100 ? -7.071 -3.604 -12.665 1.00 95.31 100 TYR A CA 1
ATOM 801 C C . TYR A 1 100 ? -7.589 -2.919 -13.938 1.00 95.31 100 TYR A C 1
ATOM 803 O O . TYR A 1 100 ? -6.792 -2.521 -14.783 1.00 95.31 100 TYR A O 1
ATOM 811 N N . ALA A 1 101 ? -8.905 -2.717 -14.052 1.00 95.81 101 ALA A N 1
ATOM 812 C CA . ALA A 1 101 ? -9.519 -2.112 -15.233 1.00 95.81 101 ALA A CA 1
ATOM 813 C C . ALA A 1 101 ? -9.017 -0.679 -15.487 1.00 95.81 101 ALA A C 1
ATOM 815 O O . ALA A 1 101 ? -8.613 -0.350 -16.603 1.00 95.81 101 ALA A O 1
ATOM 816 N N . ILE A 1 102 ? -8.987 0.157 -14.444 1.00 96.50 102 ILE A N 1
ATOM 817 C CA . ILE A 1 102 ? -8.505 1.541 -14.528 1.00 96.50 102 ILE A CA 1
ATOM 818 C C . ILE A 1 102 ? -7.010 1.555 -14.870 1.00 96.50 102 ILE A C 1
ATOM 820 O O . ILE A 1 102 ? -6.598 2.263 -15.784 1.00 96.50 102 ILE A O 1
ATOM 824 N N . ALA A 1 103 ? -6.186 0.753 -14.193 1.00 95.44 103 ALA A N 1
ATOM 825 C CA . ALA A 1 103 ? -4.747 0.719 -14.434 1.00 95.44 103 ALA A CA 1
ATOM 826 C C . ALA A 1 103 ? -4.401 0.205 -15.840 1.00 95.44 103 ALA A C 1
ATOM 828 O O . ALA A 1 103 ? -3.505 0.759 -16.469 1.00 95.44 103 ALA A O 1
ATOM 829 N N . VAL A 1 104 ? -5.114 -0.796 -16.371 1.00 94.50 104 VAL A N 1
ATOM 830 C CA . VAL A 1 104 ? -4.929 -1.262 -17.759 1.00 94.50 104 VAL A CA 1
ATOM 831 C C . VAL A 1 104 ? -5.311 -0.177 -18.758 1.00 94.50 104 VAL A C 1
ATOM 833 O O . VAL A 1 104 ? -4.562 0.055 -19.705 1.00 94.50 104 VAL A O 1
ATOM 836 N N . PHE A 1 105 ? -6.431 0.517 -18.547 1.00 95.50 105 PHE A N 1
ATOM 837 C CA . PHE A 1 105 ? -6.831 1.624 -19.412 1.00 95.50 105 PHE A CA 1
ATOM 838 C C . PHE A 1 105 ? -5.761 2.727 -19.412 1.00 95.50 105 PHE A C 1
ATOM 840 O O . PHE A 1 105 ? -5.197 3.048 -20.456 1.00 95.50 105 PHE A O 1
ATOM 847 N N . PHE A 1 106 ? -5.383 3.248 -18.247 1.00 95.56 106 PHE A N 1
ATOM 848 C CA . PHE A 1 106 ? -4.413 4.342 -18.178 1.00 95.56 106 PHE A CA 1
ATOM 849 C C . PHE A 1 106 ? -2.995 3.921 -18.579 1.00 95.56 106 PHE A C 1
ATOM 851 O O . PHE A 1 106 ? -2.409 4.562 -19.438 1.00 95.56 106 PHE A O 1
ATOM 858 N N . LEU A 1 107 ? -2.431 2.848 -18.020 1.00 93.62 107 LEU A N 1
ATOM 859 C CA . LEU A 1 107 ? -1.028 2.474 -18.260 1.00 93.62 107 LEU A CA 1
ATOM 860 C C . LEU A 1 107 ? -0.830 1.676 -19.555 1.00 93.62 107 LEU A C 1
ATOM 862 O O . LEU A 1 107 ? 0.221 1.773 -20.182 1.00 93.62 107 LEU A O 1
ATOM 866 N N . GLY A 1 108 ? -1.823 0.880 -19.953 1.00 89.31 108 GLY A N 1
ATOM 867 C CA . GLY A 1 108 ? -1.755 0.018 -21.135 1.00 89.31 108 GLY A CA 1
ATOM 868 C C . GLY A 1 108 ? -2.244 0.672 -22.428 1.00 89.31 108 GLY A C 1
ATOM 869 O O . GLY A 1 108 ? -1.840 0.224 -23.502 1.00 89.31 108 GLY A O 1
ATOM 870 N N . THR A 1 109 ? -3.074 1.724 -22.348 1.00 90.38 109 THR A N 1
ATOM 871 C CA . THR A 1 109 ? -3.576 2.442 -23.536 1.00 90.38 109 THR A CA 1
ATOM 872 C C . THR A 1 109 ? -3.187 3.919 -23.540 1.00 90.38 109 THR A C 1
ATOM 874 O O . THR A 1 109 ? -2.390 4.315 -24.386 1.00 90.38 109 THR A O 1
ATOM 877 N N . LEU A 1 110 ? -3.658 4.724 -22.581 1.00 93.00 110 LEU A N 1
ATOM 878 C CA . LEU A 1 110 ? -3.503 6.185 -22.629 1.00 93.00 110 LEU A CA 1
ATOM 879 C C . LEU A 1 110 ? -2.050 6.647 -22.437 1.00 93.00 110 LEU A C 1
ATOM 881 O O . LEU A 1 110 ? -1.567 7.521 -23.150 1.00 93.00 110 LEU A O 1
ATOM 885 N N . PHE A 1 111 ? -1.341 6.049 -21.480 1.00 93.06 111 PHE A N 1
ATOM 886 C CA . PHE A 1 111 ? 0.026 6.415 -21.108 1.00 93.06 111 PHE A CA 1
ATOM 887 C C . PHE A 1 111 ? 1.090 5.529 -21.733 1.00 93.06 111 PHE A C 1
ATOM 889 O O . PHE A 1 111 ? 2.275 5.785 -21.546 1.00 93.06 111 PHE A O 1
ATOM 896 N N . ARG A 1 112 ? 0.706 4.529 -22.530 1.00 87.81 112 ARG A N 1
ATOM 897 C CA . ARG A 1 112 ? 1.667 3.620 -23.162 1.00 87.81 112 ARG A CA 1
ATOM 898 C C . ARG A 1 112 ? 2.670 4.359 -24.054 1.00 87.81 112 ARG A C 1
ATOM 900 O O . ARG A 1 112 ? 3.852 4.037 -24.018 1.00 87.81 112 ARG A O 1
ATOM 907 N N . GLY A 1 113 ? 2.212 5.363 -24.806 1.00 88.25 113 GLY A N 1
ATOM 908 C CA . GLY A 1 113 ? 3.091 6.214 -25.616 1.00 88.25 113 GLY A CA 1
ATOM 909 C C . GLY A 1 113 ? 4.031 7.081 -24.772 1.00 88.25 113 GLY A C 1
ATOM 910 O O . GLY A 1 113 ? 5.195 7.231 -25.119 1.00 88.25 113 GLY A O 1
ATOM 911 N N . PHE A 1 114 ? 3.555 7.588 -23.630 1.00 87.94 114 PHE A N 1
ATOM 912 C CA . PHE A 1 114 ? 4.342 8.440 -22.730 1.00 87.94 114 PHE A CA 1
ATOM 913 C C . PHE A 1 114 ? 5.357 7.666 -21.876 1.00 87.94 114 PHE A C 1
ATOM 915 O O . PHE A 1 114 ? 6.402 8.208 -21.533 1.00 87.94 114 PHE A O 1
ATOM 922 N N . ILE A 1 115 ? 5.057 6.414 -21.517 1.00 85.81 115 ILE A N 1
ATOM 923 C CA . ILE A 1 115 ? 5.953 5.534 -20.744 1.00 85.81 115 ILE A CA 1
ATOM 924 C C . ILE A 1 115 ? 7.072 4.963 -21.634 1.00 85.81 115 ILE A C 1
ATOM 926 O O . ILE A 1 115 ? 8.124 4.583 -21.130 1.00 85.81 115 ILE A O 1
ATOM 930 N N . GLY A 1 116 ? 6.853 4.924 -22.949 1.00 84.38 116 GLY A N 1
ATOM 931 C CA . GLY A 1 116 ? 7.732 4.271 -23.909 1.00 84.38 116 GLY A CA 1
ATOM 932 C C . GLY A 1 116 ? 7.271 2.830 -24.160 1.00 84.38 116 GLY A C 1
ATOM 933 O O . GLY A 1 116 ? 7.327 2.004 -23.244 1.00 84.38 116 GLY A O 1
ATOM 934 N N . PRO A 1 117 ? 6.806 2.490 -25.377 1.00 82.38 117 PRO A N 1
ATOM 935 C CA . PRO A 1 117 ? 6.319 1.145 -25.686 1.00 82.38 117 PRO A CA 1
ATOM 936 C C . PRO A 1 117 ? 7.412 0.074 -25.568 1.00 82.38 117 PRO A C 1
ATOM 938 O O . PRO A 1 117 ? 7.092 -1.056 -25.199 1.00 82.38 117 PRO A O 1
ATOM 941 N N . ASP A 1 118 ? 8.668 0.464 -25.801 1.00 86.75 118 ASP A N 1
ATOM 942 C CA . ASP A 1 118 ? 9.855 -0.398 -25.754 1.00 86.75 118 ASP A CA 1
ATOM 943 C C . ASP A 1 118 ? 10.646 -0.248 -24.445 1.00 86.75 118 ASP A C 1
ATOM 945 O O . ASP A 1 118 ? 11.697 -0.862 -24.266 1.00 86.75 118 ASP A O 1
ATOM 949 N N . ALA A 1 119 ? 10.161 0.575 -23.509 1.00 87.69 119 ALA A N 1
ATOM 950 C CA . ALA A 1 119 ? 10.808 0.730 -22.218 1.00 87.69 119 ALA A CA 1
ATOM 951 C C . ALA A 1 119 ? 10.686 -0.577 -21.424 1.00 87.69 119 ALA A C 1
ATOM 953 O O . ALA A 1 119 ? 9.584 -1.093 -21.210 1.00 87.69 119 ALA A O 1
ATOM 954 N N . MET A 1 120 ? 11.818 -1.091 -20.948 1.00 88.94 120 MET A N 1
ATOM 955 C CA . MET A 1 120 ? 11.898 -2.340 -20.193 1.00 88.94 120 MET A CA 1
ATOM 956 C C . MET A 1 120 ? 12.337 -2.078 -18.753 1.00 88.94 120 MET A C 1
ATOM 958 O O . MET A 1 120 ? 13.055 -1.127 -18.458 1.00 88.94 120 MET A O 1
ATOM 962 N N . ASN A 1 121 ? 11.910 -2.951 -17.850 1.00 88.56 121 ASN A N 1
ATOM 963 C CA . ASN A 1 121 ? 12.284 -2.959 -16.447 1.00 88.56 121 ASN A CA 1
ATOM 964 C C . ASN A 1 121 ? 12.866 -4.322 -16.077 1.00 88.56 121 ASN A C 1
ATOM 966 O O . ASN A 1 121 ? 12.304 -5.360 -16.435 1.00 88.56 121 ASN A O 1
ATOM 970 N N . LEU A 1 122 ? 13.954 -4.311 -15.313 1.00 84.88 122 LEU A N 1
ATOM 971 C CA . LEU A 1 122 ? 14.543 -5.523 -14.759 1.00 84.88 122 LEU A CA 1
ATOM 972 C C . LEU A 1 122 ? 13.898 -5.829 -13.407 1.00 84.88 122 LEU A C 1
ATOM 974 O O . LEU A 1 122 ? 13.918 -5.023 -12.476 1.00 84.88 122 LEU A O 1
ATOM 978 N N . VAL A 1 123 ? 13.308 -7.014 -13.302 1.00 84.56 123 VAL A N 1
ATOM 979 C CA . VAL A 1 123 ? 12.653 -7.511 -12.093 1.00 84.56 123 VAL A CA 1
ATOM 980 C C . VAL A 1 123 ? 13.413 -8.735 -11.600 1.00 84.56 123 VAL A C 1
ATOM 982 O O . VAL A 1 123 ? 13.723 -9.641 -12.369 1.00 84.56 123 VAL A O 1
ATOM 985 N N . LYS A 1 124 ? 13.706 -8.799 -10.298 1.00 82.12 124 LYS A N 1
ATOM 986 C CA . LYS A 1 124 ? 14.325 -9.992 -9.703 1.00 82.12 124 LYS A CA 1
ATOM 987 C C . LYS A 1 124 ? 13.420 -11.207 -9.946 1.00 82.12 124 LYS A C 1
ATOM 989 O O . LYS A 1 124 ? 12.209 -11.116 -9.750 1.00 82.12 124 LYS A O 1
ATOM 994 N N . MET A 1 125 ? 14.004 -12.347 -10.327 1.00 79.75 125 MET A N 1
ATOM 995 C CA . MET A 1 125 ? 13.227 -13.577 -10.536 1.00 79.75 125 MET A CA 1
ATOM 996 C C . MET A 1 125 ? 12.409 -13.938 -9.284 1.00 79.75 125 MET A C 1
ATOM 998 O O . MET A 1 125 ? 12.840 -13.617 -8.169 1.00 79.75 125 MET A O 1
ATOM 1002 N N . PRO A 1 126 ? 11.263 -14.622 -9.415 1.00 76.69 126 PRO A N 1
ATOM 1003 C CA . PRO A 1 126 ? 10.576 -15.209 -8.273 1.00 76.69 126 PRO A CA 1
ATOM 1004 C C . PRO A 1 126 ? 11.522 -16.053 -7.409 1.00 76.69 126 PRO A C 1
ATOM 1006 O O . PRO A 1 126 ? 12.527 -16.586 -7.881 1.00 76.69 126 PRO A O 1
ATOM 1009 N N . PHE A 1 127 ? 11.230 -16.138 -6.113 1.00 70.75 127 PHE A N 1
ATOM 1010 C CA . PHE A 1 127 ? 11.953 -17.049 -5.226 1.00 70.75 127 PHE A CA 1
ATOM 1011 C C . PHE A 1 127 ? 11.795 -18.501 -5.718 1.00 70.75 127 PHE A C 1
ATOM 1013 O O . PHE A 1 127 ? 10.779 -18.822 -6.328 1.00 70.75 127 PHE A O 1
ATOM 1020 N N . GLY A 1 128 ? 12.814 -19.343 -5.508 1.00 70.31 128 GLY A N 1
ATOM 1021 C CA . GLY A 1 128 ? 12.772 -20.773 -5.849 1.00 70.31 128 GLY A CA 1
ATOM 1022 C C . GLY A 1 128 ? 12.787 -21.120 -7.345 1.00 70.31 128 GLY A C 1
ATOM 1023 O O . GLY A 1 128 ? 12.649 -22.290 -7.687 1.00 70.31 128 GLY A O 1
ATOM 1024 N N . MET A 1 129 ? 12.946 -20.136 -8.232 1.00 73.88 129 MET A N 1
ATOM 1025 C CA . MET A 1 129 ? 12.942 -20.326 -9.682 1.00 73.88 129 MET A CA 1
ATOM 1026 C C . MET A 1 129 ? 14.324 -20.021 -10.261 1.00 73.88 129 MET A C 1
ATOM 1028 O O . MET A 1 129 ? 14.811 -18.899 -10.122 1.00 73.88 129 MET A O 1
ATOM 1032 N N . ASP A 1 130 ? 14.926 -21.007 -10.926 1.00 77.81 130 ASP A N 1
ATOM 1033 C CA . ASP A 1 130 ? 16.192 -20.856 -11.645 1.00 77.81 130 ASP A CA 1
ATOM 1034 C C . ASP A 1 130 ? 16.031 -21.306 -13.099 1.00 77.81 130 ASP A C 1
ATOM 1036 O O . ASP A 1 130 ? 16.340 -22.432 -13.480 1.00 77.81 130 ASP A O 1
ATOM 1040 N N . LEU A 1 131 ? 15.456 -20.423 -13.911 1.00 82.56 131 LEU A N 1
ATOM 1041 C CA . LEU A 1 131 ? 15.238 -20.694 -15.325 1.00 82.56 131 LEU A CA 1
ATOM 1042 C C . LEU A 1 131 ? 16.513 -20.412 -16.147 1.00 82.56 131 LEU A C 1
ATOM 1044 O O . LEU A 1 131 ? 17.357 -19.603 -15.735 1.00 82.56 131 LEU A O 1
ATOM 1048 N N . PRO A 1 132 ? 16.704 -21.075 -17.300 1.00 85.50 132 PRO A N 1
ATOM 1049 C CA . PRO A 1 132 ? 17.819 -20.772 -18.189 1.00 85.50 132 PRO A CA 1
ATOM 1050 C C . PRO A 1 132 ? 17.671 -19.373 -18.808 1.00 85.50 132 PRO A C 1
ATOM 1052 O O . PRO A 1 132 ? 16.567 -18.863 -18.991 1.00 85.50 132 PRO A O 1
ATOM 1055 N N . VAL A 1 133 ? 18.800 -18.742 -19.139 1.00 85.62 133 VAL A N 1
ATOM 1056 C CA . VAL A 1 133 ? 18.801 -17.451 -19.846 1.00 85.62 133 VAL A CA 1
ATOM 1057 C C . VAL A 1 133 ? 18.101 -17.626 -21.197 1.00 85.62 133 VAL A C 1
ATOM 1059 O O . VAL A 1 133 ? 18.328 -18.616 -21.887 1.00 85.62 133 VAL A O 1
ATOM 1062 N N . GLY A 1 134 ? 17.222 -16.689 -21.550 1.00 81.56 134 GLY A N 1
ATOM 1063 C CA . GLY A 1 134 ? 16.397 -16.748 -22.759 1.00 81.56 134 GLY A CA 1
ATOM 1064 C C . GLY A 1 134 ? 15.039 -17.434 -22.587 1.00 81.56 134 GLY A C 1
ATOM 1065 O O . GLY A 1 134 ? 14.210 -17.335 -23.484 1.00 81.56 134 GLY A O 1
ATOM 1066 N N . SER A 1 135 ? 14.754 -18.079 -21.450 1.00 85.12 135 SER A N 1
ATOM 1067 C CA . SER A 1 135 ? 13.406 -18.608 -21.198 1.00 85.12 135 SER A CA 1
ATOM 1068 C C . SER A 1 135 ? 12.390 -17.486 -20.969 1.00 85.12 135 SER A C 1
ATOM 1070 O O . SER A 1 135 ? 12.719 -16.464 -20.356 1.00 85.12 135 SER A O 1
ATOM 1072 N N . GLU A 1 136 ? 11.145 -17.719 -21.370 1.00 82.50 136 GLU A N 1
ATOM 1073 C CA . GLU A 1 136 ? 10.026 -16.821 -21.094 1.00 82.50 136 GLU A CA 1
ATOM 1074 C C . GLU A 1 136 ? 9.267 -17.247 -19.832 1.00 82.50 136 GLU A C 1
ATOM 1076 O O . GLU A 1 136 ? 8.946 -18.420 -19.634 1.00 82.50 136 GLU A O 1
ATOM 1081 N N . TYR A 1 137 ? 8.935 -16.276 -18.982 1.00 81.31 137 TYR A N 1
ATOM 1082 C CA . TYR A 1 137 ? 8.046 -16.467 -17.841 1.00 81.31 137 TYR A CA 1
ATOM 1083 C C . TYR A 1 137 ? 6.996 -15.350 -17.805 1.00 81.31 137 TYR A C 1
ATOM 1085 O O . TYR A 1 137 ? 7.269 -14.196 -17.458 1.00 81.31 137 TYR A O 1
ATOM 1093 N N . GLY A 1 138 ? 5.766 -15.698 -18.191 1.00 83.56 138 GLY A N 1
ATOM 1094 C CA . GLY A 1 138 ? 4.679 -14.739 -18.378 1.00 83.56 138 GLY A CA 1
ATOM 1095 C C . GLY A 1 138 ? 4.940 -13.827 -19.579 1.00 83.56 138 GLY A C 1
ATOM 1096 O O . GLY A 1 138 ? 4.842 -14.255 -20.720 1.00 83.56 138 GLY A O 1
ATOM 1097 N N . VAL A 1 139 ? 5.247 -12.561 -19.309 1.00 81.94 139 VAL A N 1
ATOM 1098 C CA . VAL A 1 139 ? 5.577 -11.518 -20.306 1.00 81.94 139 VAL A CA 1
ATOM 1099 C C . VAL A 1 139 ? 7.047 -11.104 -20.253 1.00 81.94 139 VAL A C 1
ATOM 1101 O O . VAL A 1 139 ? 7.420 -10.121 -20.889 1.00 81.94 139 VAL A O 1
ATOM 1104 N N . GLY A 1 140 ? 7.835 -11.755 -19.395 1.00 84.50 140 GLY A N 1
ATOM 1105 C CA . GLY A 1 140 ? 9.231 -11.417 -19.172 1.00 84.50 140 GLY A CA 1
ATOM 1106 C C . GLY A 1 140 ? 10.175 -12.463 -19.737 1.00 84.50 140 GLY A C 1
ATOM 1107 O O . GLY A 1 140 ? 9.882 -13.656 -19.677 1.00 84.50 140 GLY A O 1
ATOM 1108 N N . THR A 1 141 ? 11.329 -12.007 -20.209 1.00 85.81 141 THR A N 1
ATOM 1109 C CA . THR A 1 141 ? 12.420 -12.865 -20.687 1.00 85.81 141 THR A CA 1
ATOM 1110 C C . THR A 1 141 ? 13.537 -12.889 -19.652 1.00 85.81 141 THR A C 1
ATOM 1112 O O . THR A 1 141 ? 13.869 -11.856 -19.066 1.00 85.81 141 THR A O 1
ATOM 1115 N N . VAL A 1 142 ? 14.113 -14.061 -19.388 1.00 86.75 142 VAL A N 1
ATOM 1116 C CA . VAL A 1 142 ? 15.227 -14.192 -18.438 1.00 86.75 142 VAL A CA 1
ATOM 1117 C C . VAL A 1 142 ? 16.515 -13.684 -19.079 1.00 86.75 142 VAL A C 1
ATOM 1119 O O . VAL A 1 142 ? 16.991 -14.254 -20.060 1.00 86.75 142 VAL A O 1
ATOM 1122 N N . VAL A 1 143 ? 17.093 -12.638 -18.496 1.00 87.00 143 VAL A N 1
ATOM 1123 C CA . VAL A 1 143 ? 18.355 -12.010 -18.907 1.00 87.00 143 VAL A CA 1
ATOM 1124 C C . VAL A 1 143 ? 19.374 -12.072 -17.774 1.00 87.00 143 VAL A C 1
ATOM 1126 O O . VAL A 1 143 ? 19.012 -12.174 -16.599 1.00 87.00 143 VAL A O 1
ATOM 1129 N N . LEU A 1 144 ? 20.657 -12.034 -18.120 1.00 87.00 144 LEU A N 1
ATOM 1130 C CA . LEU A 1 144 ? 21.747 -12.027 -17.151 1.00 87.00 144 LEU A CA 1
ATOM 1131 C C . LEU A 1 144 ? 22.278 -10.601 -17.002 1.00 87.00 144 LEU A C 1
ATOM 1133 O O . LEU A 1 144 ? 22.776 -10.031 -17.965 1.00 87.00 144 LEU A O 1
ATOM 1137 N N . GLU A 1 145 ? 22.186 -10.047 -15.798 1.00 82.25 145 GLU A N 1
ATOM 1138 C CA . GLU A 1 145 ? 22.638 -8.692 -15.481 1.00 82.25 145 GLU A CA 1
ATOM 1139 C C . GLU A 1 145 ? 23.602 -8.774 -14.293 1.00 82.25 145 GLU A C 1
ATOM 1141 O O . GLU A 1 145 ? 23.229 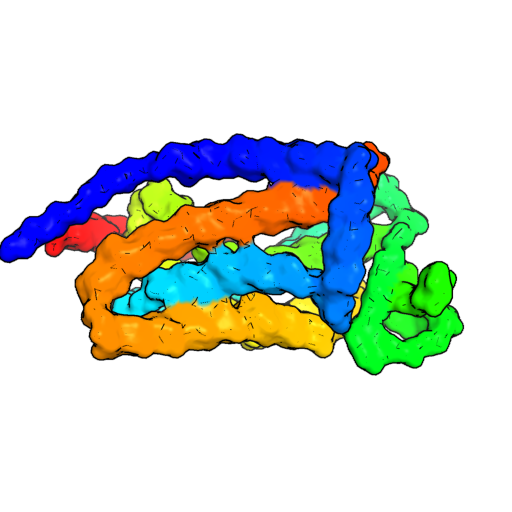-9.246 -13.217 1.00 82.25 145 GLU A O 1
ATOM 1146 N N . ASN A 1 146 ? 24.856 -8.353 -14.481 1.00 79.00 146 ASN A N 1
ATOM 1147 C CA . ASN A 1 146 ? 25.912 -8.419 -13.456 1.00 79.00 146 ASN A CA 1
ATOM 1148 C C . ASN A 1 146 ? 26.071 -9.812 -12.805 1.00 79.00 146 ASN A C 1
ATOM 1150 O O . ASN A 1 146 ? 26.272 -9.930 -11.598 1.00 79.00 146 ASN A O 1
ATOM 1154 N N . GLY A 1 147 ? 25.936 -10.883 -13.596 1.00 76.75 147 GLY A N 1
ATOM 1155 C CA . GLY A 1 147 ? 26.033 -12.267 -13.111 1.00 76.75 147 GLY A CA 1
ATOM 1156 C C . GLY A 1 147 ? 24.775 -12.798 -12.413 1.00 76.75 147 GLY A C 1
ATOM 1157 O O . GLY A 1 147 ? 24.742 -13.964 -12.027 1.00 76.75 147 GLY A O 1
ATOM 1158 N N . VAL A 1 148 ? 23.722 -11.985 -12.278 1.00 81.62 148 VAL A N 1
ATOM 1159 C CA . VAL A 1 148 ? 22.455 -12.364 -11.642 1.00 81.62 148 VAL A CA 1
ATOM 1160 C C . VAL A 1 148 ? 21.356 -12.472 -12.697 1.00 81.62 148 VAL A C 1
ATOM 1162 O O . VAL A 1 148 ? 21.120 -11.554 -13.480 1.00 81.62 148 VAL A O 1
ATOM 1165 N N . LYS A 1 149 ? 20.642 -13.600 -12.709 1.00 84.75 149 LYS A N 1
ATOM 1166 C CA . LYS A 1 149 ? 19.487 -13.806 -13.590 1.00 84.75 149 LYS A CA 1
ATOM 1167 C C . LYS A 1 149 ? 18.302 -12.934 -13.144 1.00 84.75 149 LYS A C 1
ATOM 1169 O O . LYS A 1 149 ? 17.860 -13.007 -11.991 1.00 84.75 149 LYS A O 1
ATOM 1174 N N . MET A 1 150 ? 17.770 -12.128 -14.059 1.00 85.62 150 MET A N 1
ATOM 1175 C CA . MET A 1 150 ? 16.634 -11.221 -13.855 1.00 85.62 150 MET A CA 1
ATOM 1176 C C . MET A 1 150 ? 15.597 -11.379 -14.974 1.00 85.62 150 MET A C 1
ATOM 1178 O O . MET A 1 150 ? 15.905 -11.863 -16.056 1.00 85.62 150 MET A O 1
ATOM 1182 N N . LEU A 1 151 ? 14.349 -10.994 -14.713 1.00 85.94 151 LEU A N 1
ATOM 1183 C CA . LEU A 1 151 ? 13.276 -10.955 -15.706 1.00 85.94 151 LEU A CA 1
ATOM 1184 C C . LEU A 1 151 ? 13.193 -9.561 -16.317 1.00 85.94 151 LEU A C 1
ATOM 1186 O O . LEU A 1 151 ? 12.914 -8.590 -15.613 1.00 85.94 151 LEU A O 1
ATOM 1190 N N . GLN A 1 152 ? 13.379 -9.472 -17.626 1.00 88.69 152 GLN A N 1
ATOM 1191 C CA . GLN A 1 152 ? 13.158 -8.256 -18.390 1.00 88.69 152 GLN A CA 1
ATOM 1192 C C . GLN A 1 152 ? 11.682 -8.175 -18.783 1.00 88.69 152 GLN A C 1
ATOM 1194 O O . GLN A 1 152 ? 11.199 -8.992 -19.560 1.00 88.69 152 GLN A O 1
ATOM 1199 N N . VAL A 1 153 ? 10.950 -7.213 -18.225 1.00 89.56 153 VAL A N 1
ATOM 1200 C CA . VAL A 1 153 ? 9.497 -7.047 -18.411 1.00 89.56 153 VAL A CA 1
ATOM 1201 C C . VAL A 1 153 ? 9.215 -5.635 -18.926 1.00 89.56 153 VAL A C 1
ATOM 1203 O O . VAL A 1 153 ? 9.857 -4.701 -18.447 1.00 89.56 153 VAL A O 1
ATOM 1206 N N . PRO A 1 154 ? 8.229 -5.415 -19.818 1.00 91.06 154 PRO A N 1
ATOM 1207 C CA . PRO A 1 154 ? 7.841 -4.063 -20.216 1.00 91.06 154 PRO A CA 1
ATOM 1208 C C . PRO A 1 154 ? 7.540 -3.156 -19.013 1.00 91.06 154 PRO A C 1
ATOM 1210 O O . PRO A 1 154 ? 6.892 -3.561 -18.040 1.00 91.06 154 PRO A O 1
ATOM 1213 N N . LEU A 1 155 ? 7.989 -1.907 -19.070 1.00 90.44 155 LEU A N 1
ATOM 1214 C CA . LEU A 1 155 ? 7.945 -0.971 -17.947 1.00 90.44 155 LEU A CA 1
ATOM 1215 C C . LEU A 1 155 ? 6.506 -0.700 -17.484 1.00 90.44 155 LEU A C 1
ATOM 1217 O O . LEU A 1 155 ? 6.194 -0.823 -16.299 1.00 90.44 155 LEU A O 1
ATOM 1221 N N . TRP A 1 156 ? 5.592 -0.458 -18.428 1.00 90.94 156 TRP A N 1
ATOM 1222 C CA . TRP A 1 156 ? 4.169 -0.253 -18.132 1.00 90.94 156 TRP A CA 1
ATOM 1223 C C . TRP A 1 156 ? 3.523 -1.472 -17.452 1.00 90.94 156 TRP A C 1
ATOM 1225 O O . TRP A 1 156 ? 2.643 -1.319 -16.605 1.00 90.94 156 TRP A O 1
ATOM 1235 N N . ARG A 1 157 ? 3.987 -2.690 -17.773 1.00 91.31 157 ARG A N 1
ATOM 1236 C CA . ARG A 1 157 ? 3.531 -3.939 -17.145 1.00 91.31 157 ARG A CA 1
ATOM 1237 C C . ARG A 1 157 ? 4.010 -4.050 -15.699 1.00 91.31 157 ARG A C 1
ATOM 1239 O O . ARG A 1 157 ? 3.248 -4.496 -14.843 1.00 91.31 157 ARG A O 1
ATOM 1246 N N . SER A 1 158 ? 5.226 -3.586 -15.411 1.00 90.75 158 SER A N 1
ATOM 1247 C CA . SER A 1 158 ? 5.731 -3.477 -14.035 1.00 90.75 158 SER A CA 1
ATOM 1248 C C . SER A 1 158 ? 4.911 -2.478 -13.210 1.00 90.75 158 SER A C 1
ATOM 1250 O O . SER A 1 158 ? 4.551 -2.764 -12.068 1.00 90.75 158 SER A O 1
ATOM 1252 N N . TYR A 1 159 ? 4.537 -1.335 -13.795 1.00 92.12 159 TYR A N 1
ATOM 1253 C CA . TYR A 1 159 ? 3.670 -0.353 -13.129 1.00 92.12 159 TYR A CA 1
ATOM 1254 C C . TYR A 1 159 ? 2.251 -0.872 -12.912 1.00 92.12 159 TYR A C 1
ATOM 1256 O O . TYR A 1 159 ? 1.683 -0.670 -11.836 1.00 92.12 159 TYR A O 1
ATOM 1264 N N . LEU A 1 160 ? 1.701 -1.598 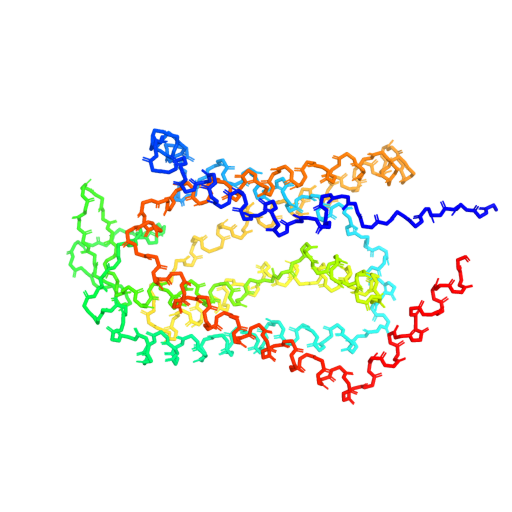-13.888 1.00 93.38 160 LEU A N 1
ATOM 1265 C CA . LEU A 1 160 ? 0.414 -2.274 -13.756 1.00 93.38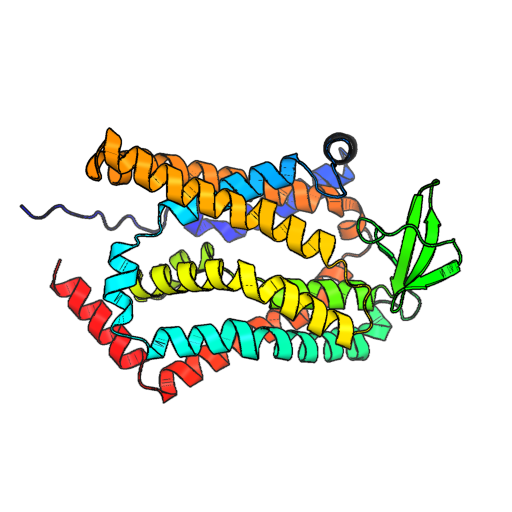 160 LEU A CA 1
ATOM 1266 C C . LEU A 1 160 ? 0.434 -3.276 -12.594 1.00 93.38 160 LEU A C 1
ATOM 1268 O O . LEU A 1 160 ? -0.471 -3.252 -11.761 1.00 93.38 160 LEU A O 1
ATOM 1272 N N . ALA A 1 161 ? 1.481 -4.104 -12.494 1.00 91.50 161 ALA A N 1
ATOM 1273 C CA . ALA A 1 161 ? 1.649 -5.046 -11.388 1.00 91.50 161 ALA A CA 1
ATOM 1274 C C . ALA A 1 161 ? 1.636 -4.332 -10.027 1.00 91.50 161 ALA A C 1
ATOM 1276 O O . ALA A 1 161 ? 0.915 -4.740 -9.115 1.00 91.50 161 ALA A O 1
ATOM 1277 N N . GLY A 1 162 ? 2.382 -3.228 -9.913 1.00 91.12 162 GLY A N 1
ATOM 1278 C CA . GLY A 1 162 ? 2.405 -2.387 -8.716 1.00 91.12 162 GLY A CA 1
ATOM 1279 C C . GLY A 1 162 ? 1.028 -1.819 -8.364 1.00 91.12 162 GLY A C 1
ATOM 1280 O O . GLY A 1 162 ? 0.600 -1.931 -7.217 1.00 91.12 162 GLY A O 1
ATOM 1281 N N . CYS A 1 163 ? 0.297 -1.277 -9.343 1.00 93.88 163 CYS A N 1
ATOM 1282 C CA . CYS A 1 163 ? -1.049 -0.737 -9.129 1.00 93.88 163 CYS A CA 1
ATOM 1283 C C . CYS A 1 163 ? -2.035 -1.811 -8.658 1.00 93.88 163 CYS A C 1
ATOM 1285 O O . CYS A 1 163 ? -2.818 -1.555 -7.748 1.00 93.88 163 CYS A O 1
ATOM 1287 N N . ILE A 1 164 ? -1.976 -3.021 -9.222 1.00 92.69 164 ILE A N 1
ATOM 1288 C CA . ILE A 1 164 ? -2.823 -4.151 -8.809 1.00 92.69 164 ILE A CA 1
ATOM 1289 C C . ILE A 1 164 ? -2.527 -4.540 -7.356 1.00 92.69 164 ILE A C 1
ATOM 1291 O O . ILE A 1 164 ? -3.450 -4.614 -6.545 1.00 92.69 164 ILE A O 1
ATOM 1295 N N . LEU A 1 165 ? -1.251 -4.740 -7.005 1.00 91.00 165 LEU A N 1
ATOM 1296 C CA . LEU A 1 165 ? -0.844 -5.118 -5.646 1.00 91.00 165 LEU A CA 1
ATOM 1297 C C . LEU A 1 165 ? -1.241 -4.050 -4.613 1.00 91.00 165 LEU A C 1
ATOM 1299 O O . LEU A 1 165 ? -1.811 -4.378 -3.571 1.00 91.00 165 LEU A O 1
ATOM 1303 N N . LEU A 1 166 ? -1.042 -2.765 -4.930 1.00 91.06 166 LEU A N 1
ATOM 1304 C CA . LEU A 1 166 ? -1.507 -1.641 -4.104 1.00 91.06 166 LEU A CA 1
ATOM 1305 C C . LEU A 1 166 ? -3.042 -1.559 -4.032 1.00 91.06 166 LEU A C 1
ATOM 1307 O O . LEU A 1 166 ? -3.611 -1.225 -2.991 1.00 91.06 166 LEU A O 1
ATOM 1311 N N . GLY A 1 167 ? -3.732 -1.890 -5.123 1.00 91.00 167 GLY A N 1
ATOM 1312 C CA . GLY A 1 167 ? -5.189 -1.959 -5.193 1.00 91.00 167 GLY A CA 1
ATOM 1313 C C . GLY A 1 167 ? -5.775 -3.019 -4.267 1.00 91.00 167 GLY A C 1
ATOM 1314 O O . GLY A 1 167 ? -6.783 -2.760 -3.613 1.00 91.00 167 GLY A O 1
ATOM 1315 N N . ILE A 1 168 ? -5.124 -4.175 -4.146 1.00 91.50 168 ILE A N 1
ATOM 1316 C CA . ILE A 1 168 ? -5.541 -5.253 -3.236 1.00 91.50 168 ILE A CA 1
ATOM 1317 C C . ILE A 1 168 ? -5.179 -4.915 -1.786 1.00 91.50 168 ILE A C 1
ATOM 1319 O O . ILE A 1 168 ? -5.930 -5.247 -0.871 1.00 91.50 168 ILE A O 1
ATOM 1323 N N . ALA A 1 169 ? -4.056 -4.225 -1.559 1.00 88.12 169 ALA A N 1
ATOM 1324 C CA . ALA A 1 169 ? -3.600 -3.881 -0.218 1.00 88.12 169 ALA A CA 1
ATOM 1325 C C . ALA A 1 169 ? -4.638 -3.016 0.534 1.00 88.12 169 ALA A C 1
ATOM 1327 O O . ALA A 1 169 ? -5.036 -1.942 0.061 1.00 88.12 169 ALA A O 1
ATOM 1328 N N . PRO A 1 170 ? -5.105 -3.447 1.717 1.00 83.25 170 PRO A N 1
ATOM 1329 C CA . PRO A 1 170 ? -5.991 -2.636 2.534 1.00 83.25 170 PRO A CA 1
ATOM 1330 C C . PRO A 1 170 ? -5.250 -1.479 3.212 1.00 83.25 170 PRO A C 1
ATOM 1332 O O . PRO A 1 170 ? -4.131 -1.635 3.693 1.00 83.25 170 PRO A O 1
ATOM 1335 N N . CYS A 1 171 ? -5.911 -0.326 3.335 1.00 79.06 171 CYS A N 1
ATOM 1336 C CA . CYS A 1 171 ? -5.447 0.744 4.217 1.00 79.06 171 CYS A CA 1
ATOM 1337 C C . CYS A 1 171 ? -6.057 0.538 5.609 1.00 79.06 171 CYS A C 1
ATOM 1339 O O . CYS A 1 171 ? -7.274 0.413 5.734 1.00 79.06 171 CYS A O 1
ATOM 1341 N N . THR A 1 172 ? -5.224 0.476 6.647 1.00 71.94 172 THR A N 1
ATOM 1342 C CA . THR A 1 172 ? -5.644 0.036 7.989 1.00 71.94 172 THR A CA 1
ATOM 1343 C C . THR A 1 172 ? -5.385 1.092 9.063 1.00 71.94 172 THR A C 1
ATOM 1345 O O . THR A 1 172 ? -6.311 1.483 9.766 1.00 71.94 172 THR A O 1
ATOM 1348 N N . ALA A 1 173 ? -4.165 1.625 9.165 1.00 66.50 173 ALA A N 1
ATOM 1349 C CA . ALA A 1 173 ? -3.812 2.579 10.225 1.00 66.50 173 ALA A CA 1
ATOM 1350 C C . ALA A 1 173 ? -4.489 3.949 10.058 1.00 66.50 173 ALA A C 1
ATOM 1352 O O . ALA A 1 173 ? -5.073 4.489 10.996 1.00 66.50 173 ALA A O 1
ATOM 1353 N N . MET A 1 174 ? -4.420 4.516 8.853 1.00 78.00 174 MET A N 1
ATOM 1354 C CA . MET A 1 174 ? -4.838 5.898 8.623 1.00 78.00 174 MET A CA 1
ATOM 1355 C C . MET A 1 174 ? -6.367 6.059 8.692 1.00 78.00 174 MET A C 1
ATOM 1357 O O . MET A 1 174 ? -6.861 7.114 9.082 1.00 78.00 174 MET A O 1
ATOM 1361 N N . VAL A 1 175 ? -7.128 5.005 8.379 1.00 80.56 175 VAL A N 1
ATOM 1362 C CA . VAL A 1 175 ? -8.602 5.029 8.345 1.00 80.56 175 VAL A CA 1
ATOM 1363 C C . VAL A 1 175 ? -9.210 5.425 9.695 1.00 80.56 175 VAL A C 1
ATOM 1365 O O . VAL A 1 175 ? -10.226 6.111 9.712 1.00 80.56 175 VAL A O 1
ATOM 1368 N N . LEU A 1 176 ? -8.570 5.079 10.818 1.00 74.38 176 LEU A N 1
ATOM 1369 C CA . LEU A 1 176 ? -9.017 5.503 12.152 1.00 74.38 176 LEU A CA 1
ATOM 1370 C C . LEU A 1 176 ? -8.937 7.026 12.331 1.00 74.38 176 LEU A C 1
ATOM 1372 O O . LEU A 1 176 ? -9.855 7.630 12.876 1.00 74.38 176 LEU A O 1
ATOM 1376 N N . VAL A 1 177 ? -7.876 7.657 11.821 1.00 74.69 177 VAL A N 1
ATOM 1377 C CA . VAL A 1 177 ? -7.709 9.117 11.880 1.00 74.69 177 VAL A CA 1
ATOM 1378 C C . VAL A 1 177 ? -8.736 9.807 10.983 1.00 74.69 177 VAL A C 1
ATOM 1380 O O . VAL A 1 177 ? -9.399 10.739 11.427 1.00 74.69 177 VAL A O 1
ATOM 1383 N N . TRP A 1 178 ? -8.936 9.329 9.749 1.00 79.50 178 TRP A N 1
ATOM 1384 C CA . TRP A 1 178 ? -9.982 9.869 8.865 1.00 79.50 178 TRP A CA 1
ATOM 1385 C C . TRP A 1 178 ? -11.385 9.671 9.443 1.00 79.50 178 TRP A C 1
ATOM 1387 O O . TRP A 1 178 ? -12.216 10.569 9.331 1.00 79.50 178 TRP A O 1
ATOM 1397 N N . GLY A 1 179 ? -11.644 8.525 10.079 1.00 78.69 179 GLY A N 1
ATOM 1398 C CA . GLY A 1 179 ? -12.896 8.236 10.775 1.00 78.69 179 GLY A CA 1
ATOM 1399 C C . GLY A 1 179 ? -13.171 9.251 11.879 1.00 78.69 179 GLY A C 1
ATOM 1400 O O . GLY A 1 179 ? -14.241 9.858 11.888 1.00 78.69 179 GLY A O 1
ATOM 1401 N N . TYR A 1 180 ? -12.175 9.516 12.725 1.00 74.06 180 TYR A N 1
ATOM 1402 C CA . TYR A 1 180 ? -12.251 10.541 13.764 1.00 74.06 180 TYR A CA 1
ATOM 1403 C C . TYR A 1 180 ? -12.517 11.941 13.179 1.00 74.06 180 TYR A C 1
ATOM 1405 O O . TYR A 1 180 ? -13.455 12.623 13.597 1.00 74.06 180 TYR A O 1
ATOM 1413 N N . LEU A 1 181 ? -11.763 12.352 12.150 1.00 78.56 181 LEU A N 1
ATOM 1414 C CA . LEU A 1 181 ? -11.930 13.653 11.480 1.00 78.56 181 LEU A CA 1
ATOM 1415 C C . LEU A 1 181 ? -13.311 13.819 10.832 1.00 78.56 181 LEU A C 1
ATOM 1417 O O . LEU A 1 181 ? -13.896 14.901 10.866 1.00 78.56 181 LEU A O 1
ATOM 1421 N N . ALA A 1 182 ? -13.851 12.741 10.265 1.00 82.12 182 ALA A N 1
ATOM 1422 C CA . ALA A 1 182 ? -15.170 12.713 9.645 1.00 82.12 182 ALA A CA 1
ATOM 1423 C C . ALA A 1 182 ? -16.321 12.563 10.659 1.00 82.12 182 ALA A C 1
ATOM 1425 O O . ALA A 1 182 ? -17.478 12.462 10.244 1.00 82.12 182 ALA A O 1
ATOM 1426 N N . LYS A 1 183 ? -16.031 12.546 11.972 1.00 77.88 183 LYS A N 1
ATOM 1427 C CA . LYS A 1 183 ? -17.001 12.278 13.051 1.00 77.88 183 LYS A CA 1
ATOM 1428 C C . LYS A 1 183 ? -17.737 10.943 12.846 1.00 77.88 183 LYS A C 1
ATOM 1430 O O . LYS A 1 183 ? -18.959 10.854 12.978 1.00 77.88 183 LYS A O 1
ATOM 1435 N N . GLY A 1 184 ? -16.985 9.923 12.440 1.00 75.06 184 GLY A N 1
ATOM 1436 C CA . GLY A 1 184 ? -17.454 8.562 12.209 1.00 75.06 184 GLY A CA 1
ATOM 1437 C C . GLY A 1 184 ? -17.619 7.749 13.496 1.00 75.06 184 GLY A C 1
ATOM 1438 O O . GLY A 1 184 ? -17.478 8.248 14.608 1.00 75.06 184 GLY A O 1
ATOM 1439 N N . ASN A 1 185 ? -17.946 6.464 13.343 1.00 78.00 185 ASN A N 1
ATOM 1440 C CA . ASN A 1 185 ? -17.999 5.519 14.458 1.00 78.00 185 ASN A CA 1
ATOM 1441 C C . ASN A 1 185 ? -16.648 4.797 14.580 1.00 78.00 185 ASN A C 1
ATOM 1443 O O . ASN A 1 185 ? -16.335 3.912 13.776 1.00 78.00 185 ASN A O 1
ATOM 1447 N N . ASP A 1 186 ? -15.861 5.163 15.591 1.00 74.31 186 ASP A N 1
ATOM 1448 C CA . ASP A 1 186 ? -14.522 4.609 15.820 1.00 74.31 186 ASP A CA 1
ATOM 1449 C C . ASP A 1 186 ? -14.553 3.107 16.118 1.00 74.31 186 ASP A C 1
ATOM 1451 O O . ASP A 1 186 ? -13.714 2.362 15.615 1.00 74.31 186 ASP A O 1
ATOM 1455 N N . GLY A 1 187 ? -15.559 2.634 16.862 1.00 74.06 187 GLY A N 1
ATOM 1456 C CA . GLY A 1 187 ? -15.724 1.213 17.173 1.00 74.06 187 GLY A CA 1
ATOM 1457 C C . GLY A 1 187 ? -15.981 0.380 15.918 1.00 74.06 187 GLY A C 1
ATOM 1458 O O . GLY A 1 187 ? -15.316 -0.628 15.688 1.00 74.06 187 GLY A O 1
ATOM 1459 N N . HIS A 1 188 ? -16.888 0.833 15.049 1.00 76.12 188 HIS A N 1
ATOM 1460 C CA . HIS A 1 188 ? -17.137 0.182 13.759 1.00 76.12 188 HIS A CA 1
ATOM 1461 C C . HIS A 1 188 ? -15.896 0.209 12.855 1.00 76.12 188 HIS A C 1
ATOM 1463 O O . HIS A 1 188 ? -15.562 -0.793 12.221 1.00 76.12 188 HIS A O 1
ATOM 1469 N N . THR A 1 189 ? -15.183 1.337 12.827 1.00 79.69 189 THR A N 1
ATOM 1470 C CA . THR A 1 189 ? -13.959 1.503 12.031 1.00 79.69 189 THR A CA 1
ATOM 1471 C C . THR A 1 189 ? -12.844 0.576 12.516 1.00 79.69 189 THR A C 1
ATOM 1473 O O . THR A 1 189 ? -12.207 -0.086 11.701 1.00 79.69 189 THR A O 1
ATOM 1476 N N . LEU A 1 190 ? -12.648 0.443 13.831 1.00 76.88 190 LEU A N 1
ATOM 1477 C CA . LEU A 1 190 ? -11.665 -0.466 14.427 1.00 76.88 190 LEU A CA 1
ATOM 1478 C C . LEU A 1 190 ? -11.936 -1.927 14.049 1.00 76.88 190 LEU A C 1
ATOM 1480 O O . LEU A 1 190 ? -11.022 -2.654 13.663 1.00 76.88 190 LEU A O 1
ATOM 1484 N N . VAL A 1 191 ? -13.199 -2.350 14.122 1.00 79.19 191 VAL A N 1
ATOM 1485 C CA . VAL A 1 191 ? -13.603 -3.723 13.784 1.00 79.19 191 VAL A CA 1
ATOM 1486 C C . VAL A 1 191 ? -13.434 -3.998 12.296 1.00 79.19 191 VAL A C 1
ATOM 1488 O O . VAL A 1 191 ? -12.911 -5.045 11.920 1.00 79.19 191 VAL A O 1
ATOM 1491 N N . MET A 1 192 ? -13.804 -3.043 11.447 1.00 81.50 192 MET A N 1
ATOM 1492 C CA . MET A 1 192 ? -13.559 -3.125 10.011 1.00 81.50 192 MET A CA 1
ATOM 1493 C C . MET A 1 192 ? -12.066 -3.259 9.702 1.00 81.50 192 MET A C 1
ATOM 1495 O O . MET A 1 192 ? -11.695 -4.127 8.917 1.00 81.50 192 MET A O 1
ATOM 1499 N N . VAL A 1 193 ? -11.209 -2.447 10.330 1.00 82.25 193 VAL A N 1
ATOM 1500 C CA . VAL A 1 193 ? -9.750 -2.530 10.169 1.00 82.25 193 VAL A CA 1
ATOM 1501 C C . VAL A 1 193 ? -9.239 -3.915 10.568 1.00 82.25 193 VAL A C 1
ATOM 1503 O O . VAL A 1 193 ? -8.476 -4.512 9.812 1.00 82.25 193 VAL A O 1
ATOM 1506 N N . ALA A 1 194 ? -9.709 -4.471 11.687 1.00 79.69 194 ALA A N 1
ATOM 1507 C CA . ALA A 1 194 ? -9.329 -5.812 12.130 1.00 79.69 194 ALA A CA 1
ATOM 1508 C C . ALA A 1 194 ? -9.758 -6.909 11.137 1.00 79.69 194 ALA A C 1
ATOM 1510 O O . ALA A 1 194 ? -8.935 -7.731 10.733 1.00 79.69 194 ALA A O 1
ATOM 1511 N N . ILE A 1 195 ? -11.021 -6.898 10.693 1.00 84.88 195 ILE A N 1
ATOM 1512 C CA . ILE A 1 195 ? -11.542 -7.863 9.707 1.00 84.88 195 ILE A CA 1
ATOM 1513 C C . ILE A 1 195 ? -10.764 -7.760 8.393 1.00 84.88 195 ILE A C 1
ATOM 1515 O O . ILE A 1 195 ? -10.450 -8.777 7.777 1.00 84.88 195 ILE A O 1
ATOM 1519 N N . ASN A 1 196 ? -10.427 -6.545 7.968 1.00 86.81 196 ASN A N 1
ATOM 1520 C CA . ASN A 1 196 ? -9.696 -6.296 6.734 1.00 86.81 196 ASN A CA 1
ATOM 1521 C C . ASN A 1 196 ? -8.252 -6.817 6.806 1.00 86.81 196 ASN A C 1
ATOM 1523 O O . ASN A 1 196 ? -7.799 -7.488 5.883 1.00 86.81 196 ASN A O 1
ATOM 1527 N N . SER A 1 197 ? -7.560 -6.583 7.924 1.00 82.94 197 SER A N 1
ATOM 1528 C CA . SER A 1 197 ? -6.215 -7.119 8.171 1.00 82.94 197 SER A CA 1
ATOM 1529 C C . SER A 1 197 ? -6.193 -8.649 8.191 1.00 82.94 197 SER A C 1
ATOM 1531 O O . SER A 1 197 ? -5.291 -9.253 7.621 1.00 82.94 197 SER A O 1
ATOM 1533 N N . LEU A 1 198 ? -7.199 -9.292 8.795 1.00 85.25 198 LEU A N 1
ATOM 1534 C CA . LEU A 1 198 ? -7.320 -10.756 8.779 1.00 85.25 198 LEU A CA 1
ATOM 1535 C C . LEU A 1 198 ? -7.655 -11.287 7.381 1.00 85.25 198 LEU A C 1
ATOM 1537 O O . LEU A 1 198 ? -7.054 -12.258 6.930 1.00 85.25 198 LEU A O 1
ATOM 1541 N N . SER A 1 199 ? -8.570 -10.621 6.672 1.00 89.38 199 SER A N 1
ATOM 1542 C CA . SER A 1 199 ? -8.936 -10.978 5.295 1.00 89.38 199 SER A CA 1
ATOM 1543 C C . SER A 1 199 ? -7.731 -10.896 4.358 1.00 89.38 199 SER A C 1
ATOM 1545 O O . SER A 1 199 ? -7.590 -11.734 3.473 1.00 89.38 199 SER A O 1
ATOM 1547 N N . MET A 1 200 ? -6.819 -9.946 4.590 1.00 88.31 200 MET A N 1
ATOM 1548 C CA . MET A 1 200 ? -5.587 -9.799 3.814 1.00 88.31 200 MET A CA 1
ATOM 1549 C C . MET A 1 200 ? -4.696 -11.033 3.854 1.00 88.31 200 MET A C 1
ATOM 1551 O O . MET A 1 200 ? -4.141 -11.393 2.819 1.00 88.31 200 MET A O 1
ATOM 1555 N N . LEU A 1 201 ? -4.596 -11.708 5.001 1.00 87.94 201 LEU A N 1
ATOM 1556 C CA . LEU A 1 201 ? -3.785 -12.920 5.133 1.00 87.94 201 LEU A CA 1
ATOM 1557 C C . LEU A 1 201 ? -4.247 -14.037 4.189 1.00 87.94 201 LEU A C 1
ATOM 1559 O O . LEU A 1 201 ? -3.427 -14.827 3.732 1.00 87.94 201 LEU A O 1
ATOM 1563 N N . LEU A 1 202 ? -5.547 -14.083 3.889 1.00 90.00 202 LEU A N 1
ATOM 1564 C CA . LEU A 1 202 ? -6.157 -15.130 3.073 1.00 90.00 202 LEU A CA 1
ATOM 1565 C C . LEU A 1 202 ? -6.360 -14.704 1.619 1.00 90.00 202 LEU A C 1
ATOM 1567 O O . LEU A 1 202 ? -6.140 -15.500 0.715 1.00 90.00 202 LEU A O 1
ATOM 1571 N N . LEU A 1 203 ? -6.793 -13.465 1.380 1.00 92.00 203 LEU A N 1
ATOM 1572 C CA . LEU A 1 203 ? -7.253 -13.013 0.066 1.00 92.00 203 LEU A CA 1
ATOM 1573 C C . LEU A 1 203 ? -6.169 -12.317 -0.756 1.00 92.00 203 LEU A C 1
ATOM 1575 O O . LEU A 1 203 ? -6.242 -12.349 -1.982 1.00 92.00 203 LEU A O 1
ATOM 1579 N N . TYR A 1 204 ? -5.158 -11.707 -0.127 1.00 90.81 204 TYR A N 1
ATOM 1580 C CA . TYR A 1 204 ? -4.159 -10.918 -0.856 1.00 90.81 204 TYR A CA 1
ATOM 1581 C C . TYR A 1 204 ? -3.342 -11.773 -1.834 1.00 90.81 204 TYR A C 1
ATOM 1583 O O . TYR A 1 204 ? -3.175 -11.389 -2.989 1.00 90.81 204 TYR A O 1
ATOM 1591 N N . GLY A 1 205 ? -2.872 -12.946 -1.395 1.00 89.00 205 GLY A N 1
ATOM 1592 C CA . GLY A 1 205 ? -2.118 -13.880 -2.237 1.00 89.00 205 GLY A CA 1
ATOM 1593 C C . GLY A 1 205 ? -2.933 -14.390 -3.435 1.00 89.00 205 GLY A C 1
ATOM 1594 O O . GLY A 1 205 ? -2.520 -14.155 -4.571 1.00 89.00 205 GLY A O 1
ATOM 1595 N N . PRO A 1 206 ? -4.102 -15.025 -3.216 1.00 91.25 206 PRO A N 1
ATOM 1596 C CA . PRO A 1 206 ? -4.967 -15.514 -4.289 1.00 91.25 206 PRO A CA 1
ATOM 1597 C C . PRO A 1 206 ? -5.439 -14.429 -5.260 1.00 91.25 206 PRO A C 1
ATOM 1599 O O . PRO A 1 206 ? -5.330 -14.619 -6.469 1.00 91.25 206 PRO A O 1
ATOM 1602 N N . LEU A 1 207 ? -5.916 -13.277 -4.768 1.00 91.94 207 LEU A N 1
ATOM 1603 C CA . LEU A 1 207 ? -6.365 -12.187 -5.644 1.00 91.94 207 LEU A CA 1
ATOM 1604 C C . LEU A 1 207 ? -5.203 -11.556 -6.406 1.00 91.94 207 LEU A C 1
ATOM 1606 O O . LEU A 1 207 ? -5.345 -11.255 -7.590 1.00 91.94 207 LEU A O 1
ATOM 1610 N N . GLY A 1 208 ? -4.053 -11.382 -5.75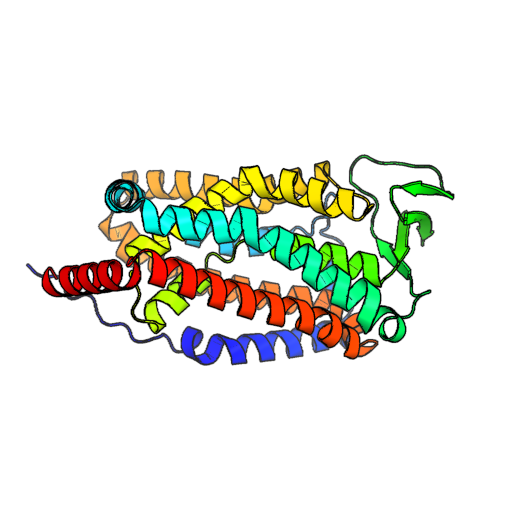0 1.00 90.19 208 GLY A N 1
ATOM 1611 C CA . GLY A 1 208 ? -2.835 -10.887 -6.384 1.00 90.19 208 GLY A CA 1
ATOM 1612 C C . GLY A 1 208 ? -2.395 -11.803 -7.509 1.00 90.19 208 GLY A C 1
ATOM 1613 O O . GLY A 1 208 ? -2.210 -11.346 -8.633 1.00 90.19 208 GLY A O 1
ATOM 1614 N N . GLY A 1 209 ? -2.301 -13.102 -7.241 1.00 88.44 209 GLY A N 1
ATOM 1615 C CA . GLY A 1 209 ? -1.901 -14.063 -8.256 1.00 88.44 209 GLY A CA 1
ATOM 1616 C C . GLY A 1 209 ? -2.915 -14.224 -9.383 1.00 88.44 209 GLY A C 1
ATOM 1617 O O . GLY A 1 209 ? -2.514 -14.297 -10.542 1.00 88.44 209 GLY A O 1
ATOM 1618 N N . PHE A 1 210 ? -4.215 -14.179 -9.086 1.00 92.06 210 PHE A N 1
ATOM 1619 C CA . PHE A 1 210 ? -5.258 -14.191 -10.110 1.00 92.06 210 PHE A CA 1
ATOM 1620 C C . PHE A 1 210 ? -5.171 -12.959 -11.023 1.00 92.06 210 PHE A C 1
ATOM 1622 O O . PHE A 1 210 ? -5.038 -13.102 -12.235 1.00 92.06 210 PHE A O 1
ATOM 1629 N N . LEU A 1 211 ? -5.182 -11.744 -10.463 1.00 91.88 211 LEU A N 1
ATOM 1630 C CA . LEU A 1 211 ? -5.193 -10.505 -11.254 1.00 91.88 211 LEU A CA 1
ATOM 1631 C C . LEU A 1 211 ? -3.885 -10.281 -12.021 1.00 91.88 211 LEU A C 1
ATOM 1633 O O . LEU A 1 211 ? -3.908 -9.826 -13.167 1.00 91.88 211 LEU A O 1
ATOM 1637 N N . LEU A 1 212 ? -2.743 -10.633 -11.426 1.00 89.62 212 LEU A N 1
ATOM 1638 C CA . LEU A 1 212 ? -1.459 -10.609 -12.127 1.00 89.62 212 LEU A CA 1
ATOM 1639 C C . LEU A 1 212 ? -1.409 -11.669 -13.238 1.00 89.62 212 LEU A C 1
ATOM 1641 O O . LEU A 1 212 ? -0.928 -11.375 -14.332 1.00 89.62 212 LEU A O 1
ATOM 1645 N N . GLY A 1 213 ? -1.963 -12.861 -12.995 1.00 85.94 213 GLY A N 1
ATOM 1646 C CA . GLY A 1 213 ? -2.065 -13.940 -13.979 1.00 85.94 213 GLY A CA 1
ATOM 1647 C C . GLY A 1 213 ? -2.932 -13.572 -15.185 1.00 85.94 213 GLY A C 1
ATOM 1648 O O . GLY A 1 213 ? -2.520 -13.800 -16.321 1.00 85.94 213 GLY A O 1
ATOM 1649 N N . VAL A 1 214 ? -4.072 -12.904 -14.970 1.00 86.38 214 VAL A N 1
ATOM 1650 C CA . VAL A 1 214 ? -4.903 -12.339 -16.056 1.00 86.38 214 VAL A CA 1
ATOM 1651 C C . VAL A 1 214 ? -4.101 -11.326 -16.882 1.00 86.38 214 VAL A C 1
ATOM 1653 O O . VAL A 1 214 ? -4.199 -11.287 -18.106 1.00 86.38 214 VAL A O 1
ATOM 1656 N N . GLY A 1 215 ? -3.232 -10.546 -16.233 1.00 78.56 215 GLY A N 1
ATOM 1657 C CA . GLY A 1 215 ? -2.274 -9.658 -16.895 1.00 78.56 215 GLY A CA 1
ATOM 1658 C C . GLY A 1 215 ? -1.088 -10.357 -17.575 1.00 78.56 215 GLY A C 1
ATOM 1659 O O . GLY A 1 215 ? -0.240 -9.656 -18.126 1.00 78.56 215 GLY A O 1
ATOM 1660 N N . ARG A 1 216 ? -0.996 -11.697 -17.544 1.00 81.06 216 ARG A N 1
ATOM 1661 C CA . ARG A 1 216 ? 0.172 -12.507 -17.956 1.00 81.06 216 ARG A CA 1
ATOM 1662 C C . ARG A 1 216 ? 1.480 -12.086 -17.276 1.00 81.06 216 ARG A C 1
ATOM 1664 O O . ARG A 1 216 ? 2.560 -12.268 -17.827 1.00 81.06 216 ARG A O 1
ATOM 1671 N N . LEU A 1 217 ? 1.395 -11.487 -16.092 1.00 80.44 217 LEU A N 1
ATOM 1672 C CA . LEU A 1 217 ? 2.557 -11.023 -15.343 1.00 80.44 217 LEU A CA 1
ATOM 1673 C C . LEU A 1 217 ? 3.182 -12.196 -14.580 1.00 80.44 217 LEU A C 1
ATOM 1675 O O . LEU A 1 217 ? 2.448 -13.048 -14.074 1.00 80.44 217 LEU A O 1
ATOM 1679 N N . PRO A 1 218 ? 4.517 -12.247 -14.461 1.00 71.75 218 PRO A N 1
ATOM 1680 C CA . PRO A 1 218 ? 5.182 -13.266 -13.664 1.00 71.75 218 PRO A CA 1
ATOM 1681 C C . PRO A 1 218 ? 4.743 -13.146 -12.198 1.00 71.75 218 PRO A C 1
ATOM 1683 O O . PRO A 1 218 ? 5.038 -12.151 -11.537 1.00 71.75 218 PRO A O 1
ATOM 1686 N N . VAL A 1 219 ? 4.016 -14.143 -11.682 1.00 73.44 219 VAL A N 1
ATOM 1687 C CA . VAL A 1 219 ? 3.488 -14.111 -10.308 1.00 73.44 219 VAL A CA 1
ATOM 1688 C C . VAL A 1 219 ? 4.467 -14.789 -9.351 1.00 73.44 219 VAL A C 1
ATOM 1690 O O . VAL A 1 219 ? 4.708 -15.992 -9.484 1.00 73.44 219 VAL A O 1
ATOM 1693 N N . PRO A 1 220 ? 5.002 -14.080 -8.342 1.00 77.06 220 PRO A N 1
ATOM 1694 C CA . PRO A 1 220 ? 5.894 -14.681 -7.365 1.00 77.06 220 PRO A CA 1
ATOM 1695 C C . PRO A 1 220 ? 5.095 -15.219 -6.165 1.00 77.06 220 PRO A C 1
ATOM 1697 O O . PRO A 1 220 ? 5.184 -14.680 -5.066 1.00 77.06 220 PRO A O 1
ATOM 1700 N N . TRP A 1 221 ? 4.307 -16.284 -6.361 1.00 78.81 221 TRP A N 1
ATOM 1701 C CA . TRP A 1 221 ? 3.408 -16.849 -5.335 1.00 78.81 221 TRP A CA 1
ATOM 1702 C C . TRP A 1 221 ? 4.103 -17.128 -3.998 1.00 78.81 221 TRP A C 1
ATOM 1704 O O . TRP A 1 221 ? 3.603 -16.747 -2.943 1.00 78.81 221 TRP A O 1
ATOM 1714 N N . GLN A 1 222 ? 5.289 -17.732 -4.051 1.00 81.81 222 GLN A N 1
ATOM 1715 C CA . GLN A 1 222 ? 6.087 -18.050 -2.867 1.00 81.81 222 GLN A CA 1
ATOM 1716 C C . GLN A 1 222 ? 6.524 -16.780 -2.129 1.00 81.81 222 GLN A C 1
ATOM 1718 O O . GLN A 1 222 ? 6.391 -16.697 -0.911 1.00 81.81 222 GLN A O 1
ATOM 1723 N N . ALA A 1 223 ? 6.980 -15.761 -2.866 1.00 79.38 223 ALA A N 1
ATOM 1724 C CA . ALA A 1 223 ? 7.398 -14.495 -2.274 1.00 79.38 223 ALA A CA 1
ATOM 1725 C C . ALA A 1 223 ? 6.207 -13.714 -1.703 1.00 79.38 223 ALA A C 1
ATOM 1727 O O . ALA A 1 223 ? 6.338 -13.118 -0.641 1.00 79.38 223 ALA A O 1
ATOM 1728 N N . LEU A 1 224 ? 5.041 -13.743 -2.363 1.00 81.62 224 LEU A N 1
ATOM 1729 C CA . LEU A 1 224 ? 3.818 -13.119 -1.850 1.00 81.62 224 LEU A CA 1
ATOM 1730 C C . LEU A 1 224 ? 3.407 -13.757 -0.520 1.00 81.62 224 LEU A C 1
ATOM 1732 O O . LEU A 1 224 ? 3.216 -13.040 0.457 1.00 81.62 224 LEU A O 1
ATOM 1736 N N . VAL A 1 225 ? 3.330 -15.089 -0.454 1.00 83.69 225 VAL A N 1
ATOM 1737 C CA . VAL A 1 225 ? 2.969 -15.806 0.781 1.00 83.69 225 VAL A CA 1
ATOM 1738 C C . VAL A 1 225 ? 3.999 -15.559 1.884 1.00 83.69 225 VAL A C 1
ATOM 1740 O O . VAL A 1 225 ? 3.614 -15.213 2.999 1.00 83.69 225 VAL A O 1
ATOM 1743 N N . LEU A 1 226 ? 5.296 -15.657 1.577 1.00 84.31 226 LEU A N 1
ATOM 1744 C CA . LEU A 1 226 ? 6.375 -15.403 2.536 1.00 84.31 226 LEU A CA 1
ATOM 1745 C C . LEU A 1 226 ? 6.338 -13.961 3.065 1.00 84.31 226 LEU A C 1
ATOM 1747 O O . LEU A 1 226 ? 6.419 -13.736 4.270 1.00 84.31 226 LEU A O 1
ATOM 1751 N N . SER A 1 227 ? 6.152 -12.986 2.175 1.00 82.62 227 SER A N 1
ATOM 1752 C CA . SER A 1 227 ? 6.037 -11.566 2.513 1.00 82.62 227 SER A CA 1
ATOM 1753 C C . SER A 1 227 ? 4.829 -11.296 3.409 1.00 82.62 227 SER A C 1
ATOM 1755 O O . SER A 1 227 ? 4.943 -10.554 4.379 1.00 82.62 227 SER A O 1
ATOM 1757 N N . ILE A 1 228 ? 3.667 -11.889 3.119 1.00 85.50 228 ILE A N 1
ATOM 1758 C CA . ILE A 1 228 ? 2.467 -11.749 3.960 1.00 85.50 228 ILE A CA 1
ATOM 1759 C C . ILE A 1 228 ? 2.699 -12.399 5.325 1.00 85.50 228 ILE A C 1
ATOM 1761 O O . ILE A 1 228 ? 2.349 -11.814 6.349 1.00 85.50 228 ILE A O 1
ATOM 1765 N N . ALA A 1 229 ? 3.307 -13.586 5.358 1.00 88.12 229 ALA A N 1
ATOM 1766 C CA . ALA A 1 229 ? 3.597 -14.289 6.598 1.00 88.12 229 ALA A CA 1
ATOM 1767 C C . ALA A 1 229 ? 4.530 -13.468 7.503 1.00 88.12 229 ALA A C 1
ATOM 1769 O O . ALA A 1 229 ? 4.210 -13.241 8.669 1.00 88.12 229 ALA A O 1
ATOM 1770 N N . ILE A 1 230 ? 5.639 -12.963 6.959 1.00 88.00 230 ILE A N 1
ATOM 1771 C CA . ILE A 1 230 ? 6.648 -12.212 7.719 1.00 88.00 230 ILE A CA 1
ATOM 1772 C C . ILE A 1 230 ? 6.155 -10.805 8.075 1.00 88.00 230 ILE A C 1
ATOM 1774 O O . ILE A 1 230 ? 6.253 -10.399 9.232 1.00 88.00 230 ILE A O 1
ATOM 1778 N N . TYR A 1 231 ? 5.623 -10.048 7.113 1.00 84.88 231 TYR A N 1
ATOM 1779 C CA . TYR A 1 231 ? 5.286 -8.640 7.339 1.00 84.88 231 TYR A CA 1
ATOM 1780 C C . TYR A 1 231 ? 3.915 -8.420 7.953 1.00 84.88 231 TYR A C 1
ATOM 1782 O O . TYR A 1 231 ? 3.692 -7.361 8.523 1.00 84.88 231 TYR A O 1
ATOM 1790 N N . VAL A 1 232 ? 2.984 -9.367 7.836 1.00 85.38 232 VAL A N 1
ATOM 1791 C CA . VAL A 1 232 ? 1.604 -9.171 8.302 1.00 85.38 232 VAL A CA 1
ATOM 1792 C C . VAL A 1 232 ? 1.235 -10.218 9.345 1.00 85.38 232 VAL A C 1
ATOM 1794 O O . VAL A 1 232 ? 0.903 -9.852 10.469 1.00 85.38 232 VAL A O 1
ATOM 1797 N N . ALA A 1 233 ? 1.337 -11.512 9.035 1.00 89.06 233 ALA A N 1
ATOM 1798 C CA . ALA A 1 233 ? 0.882 -12.564 9.948 1.00 89.06 233 ALA A CA 1
ATOM 1799 C C . ALA A 1 233 ? 1.689 -12.591 11.255 1.00 89.06 233 ALA A C 1
ATOM 1801 O O . ALA A 1 233 ? 1.103 -12.644 12.335 1.00 89.06 233 ALA A O 1
ATOM 1802 N N . LEU A 1 234 ? 3.018 -12.500 11.169 1.00 91.12 234 LEU A N 1
ATOM 1803 C CA . LEU A 1 234 ? 3.916 -12.526 12.322 1.00 91.12 234 LEU A CA 1
ATOM 1804 C C . LEU A 1 234 ? 3.693 -11.337 13.278 1.00 91.12 234 LEU A C 1
ATOM 1806 O O . LEU A 1 234 ? 3.473 -11.597 14.461 1.00 91.12 234 LEU A O 1
ATOM 1810 N N . PRO A 1 235 ? 3.678 -10.056 12.847 1.00 89.06 235 PRO A N 1
ATOM 1811 C CA . PRO A 1 235 ? 3.373 -8.942 13.752 1.00 89.06 235 PRO A CA 1
ATOM 1812 C C . PRO A 1 235 ? 1.947 -8.986 14.302 1.00 89.06 235 PRO A C 1
ATOM 1814 O O . PRO A 1 235 ? 1.740 -8.614 15.458 1.00 89.06 235 PRO A O 1
ATOM 1817 N N . LEU A 1 236 ? 0.967 -9.467 13.526 1.00 86.19 236 LEU A N 1
ATOM 1818 C CA . LEU A 1 236 ? -0.398 -9.662 14.025 1.00 86.19 236 LEU A CA 1
ATOM 1819 C C . LEU A 1 236 ? -0.446 -10.733 15.126 1.00 86.19 236 LEU A C 1
ATOM 1821 O O . LEU A 1 236 ? -1.042 -10.507 16.179 1.00 86.19 236 LEU A O 1
ATOM 1825 N N . ALA A 1 237 ? 0.206 -11.879 14.920 1.00 89.75 237 ALA A N 1
ATOM 1826 C CA . ALA A 1 237 ? 0.290 -12.944 15.917 1.00 89.75 237 ALA A CA 1
ATOM 1827 C C . ALA A 1 237 ? 1.038 -12.473 17.170 1.00 89.75 237 ALA A C 1
ATOM 1829 O O . ALA A 1 237 ? 0.541 -12.636 18.285 1.00 89.75 237 ALA A O 1
ATOM 1830 N N . ALA A 1 238 ? 2.187 -11.818 16.989 1.00 91.69 238 ALA A N 1
ATOM 1831 C CA . ALA A 1 238 ? 2.970 -11.257 18.081 1.00 91.69 238 ALA A CA 1
ATOM 1832 C C . ALA A 1 238 ? 2.165 -10.228 18.881 1.00 91.69 238 ALA A C 1
ATOM 1834 O O . ALA A 1 238 ? 2.141 -10.312 20.105 1.00 91.69 238 ALA A O 1
ATOM 1835 N N . GLY A 1 239 ? 1.455 -9.313 18.212 1.00 88.88 239 GLY A N 1
ATOM 1836 C CA . GLY A 1 239 ? 0.594 -8.325 18.863 1.00 88.88 239 GLY A CA 1
ATOM 1837 C C . GLY A 1 239 ? -0.583 -8.957 19.610 1.00 88.88 239 GLY A C 1
ATOM 1838 O O . GLY A 1 239 ? -0.940 -8.538 20.708 1.00 88.88 239 GLY A O 1
ATOM 1839 N N . PHE A 1 240 ? -1.179 -10.018 19.065 1.00 86.12 240 PHE A N 1
ATOM 1840 C CA . PHE A 1 240 ? -2.246 -10.744 19.753 1.00 86.12 240 PHE A CA 1
ATOM 1841 C C . PHE A 1 240 ? -1.757 -11.433 21.032 1.00 86.12 240 PHE A C 1
ATOM 1843 O O . PHE A 1 240 ? -2.381 -11.307 22.092 1.00 86.12 240 PHE A O 1
ATOM 1850 N N . ILE A 1 241 ? -0.641 -12.158 20.929 1.00 91.31 241 ILE A N 1
ATOM 1851 C CA . ILE A 1 241 ? -0.044 -12.905 22.038 1.00 91.31 241 ILE A CA 1
ATOM 1852 C C . ILE A 1 241 ? 0.435 -11.933 23.117 1.00 91.31 241 ILE A C 1
ATOM 1854 O O . ILE A 1 241 ? 0.085 -12.097 24.288 1.00 91.31 241 ILE A O 1
ATOM 1858 N N . SER A 1 242 ? 1.162 -10.881 22.734 1.00 91.00 242 SER A N 1
ATOM 1859 C CA . SER A 1 242 ? 1.685 -9.895 23.679 1.00 91.00 242 SER A CA 1
ATOM 1860 C C . SER A 1 242 ? 0.568 -9.112 24.366 1.00 91.00 242 SER A C 1
ATOM 1862 O O . SER A 1 242 ? 0.650 -8.893 25.572 1.00 91.00 242 SER A O 1
ATOM 1864 N N . ARG A 1 243 ? -0.525 -8.762 23.667 1.00 87.56 243 ARG A N 1
ATOM 1865 C CA . ARG A 1 243 ? -1.704 -8.133 24.288 1.00 87.56 243 ARG A CA 1
ATOM 1866 C C . ARG A 1 243 ? -2.281 -9.005 25.393 1.00 87.56 243 ARG A C 1
ATOM 1868 O O . ARG A 1 243 ? -2.480 -8.519 26.505 1.00 87.56 243 ARG A O 1
ATOM 1875 N N . LYS A 1 244 ? -2.540 -10.284 25.104 1.00 86.94 244 LYS A N 1
ATOM 1876 C CA . LYS A 1 244 ? -3.071 -11.227 26.101 1.00 86.94 244 LYS A CA 1
ATOM 1877 C C . LYS A 1 244 ? -2.124 -11.379 27.288 1.00 86.94 244 LYS A C 1
ATOM 1879 O O . LYS A 1 244 ? -2.568 -11.304 28.429 1.00 86.94 244 LYS A O 1
ATOM 1884 N N . TRP A 1 245 ? -0.833 -11.545 27.016 1.00 91.25 245 TRP A N 1
ATOM 1885 C CA . TRP A 1 245 ? 0.180 -11.748 28.045 1.00 91.25 245 TRP A CA 1
ATOM 1886 C C . TRP A 1 245 ? 0.350 -10.522 28.956 1.00 91.25 245 TRP A C 1
ATOM 1888 O O . TRP A 1 245 ? 0.324 -10.660 30.179 1.00 91.25 245 TRP A O 1
ATOM 1898 N N . ILE A 1 246 ? 0.434 -9.315 28.385 1.00 90.31 246 ILE A N 1
ATOM 1899 C CA . ILE A 1 246 ? 0.587 -8.061 29.140 1.00 90.31 246 ILE A CA 1
ATOM 1900 C C . ILE A 1 246 ? -0.651 -7.774 29.991 1.00 90.31 246 ILE A C 1
ATOM 1902 O O . ILE A 1 246 ? -0.508 -7.402 31.153 1.00 90.31 246 ILE A O 1
ATOM 1906 N N . ILE A 1 247 ? -1.858 -7.956 29.445 1.00 88.06 247 ILE A N 1
ATOM 1907 C CA . ILE A 1 247 ? -3.100 -7.728 30.200 1.00 88.06 247 ILE A CA 1
ATOM 1908 C C . ILE A 1 247 ? -3.210 -8.719 31.364 1.00 88.06 247 ILE A C 1
ATOM 1910 O O . ILE A 1 247 ? -3.611 -8.314 32.452 1.00 88.06 247 ILE A O 1
ATOM 1914 N N . ALA A 1 248 ? -2.805 -9.978 31.168 1.00 89.88 248 ALA A N 1
ATOM 1915 C CA . ALA A 1 248 ? -2.805 -10.981 32.230 1.00 89.88 248 ALA A CA 1
ATOM 1916 C C . ALA A 1 248 ? -1.836 -10.641 33.379 1.00 89.88 248 ALA A C 1
ATOM 1918 O O . ALA A 1 248 ? -2.177 -10.864 34.534 1.00 89.88 248 ALA A O 1
ATOM 1919 N N . HIS A 1 249 ? -0.658 -10.074 33.085 1.00 92.00 249 HIS A N 1
ATOM 1920 C CA . HIS A 1 249 ? 0.367 -9.798 34.105 1.00 92.00 249 HIS A CA 1
ATOM 1921 C C . HIS A 1 249 ? 0.270 -8.402 34.736 1.00 92.00 249 HIS A C 1
ATOM 1923 O O . HIS A 1 249 ? 0.584 -8.236 35.910 1.00 92.00 249 HIS A O 1
ATOM 1929 N N . LYS A 1 250 ? -0.109 -7.377 33.964 1.00 88.56 250 LYS A N 1
ATOM 1930 C CA . LYS A 1 250 ? -0.077 -5.963 34.392 1.00 88.56 250 LYS A CA 1
ATOM 1931 C C . LYS A 1 250 ? -1.456 -5.310 34.484 1.00 88.56 250 LYS A C 1
ATOM 1933 O O . LYS A 1 250 ? -1.562 -4.169 34.932 1.00 88.56 250 LYS A O 1
ATOM 1938 N N . GLY A 1 251 ? -2.506 -6.018 34.072 1.00 89.25 251 GLY A N 1
ATOM 1939 C CA . GLY A 1 251 ? -3.876 -5.522 34.071 1.00 89.25 251 GLY A CA 1
ATOM 1940 C C . GLY A 1 251 ? -4.187 -4.554 32.924 1.00 89.25 251 GLY A C 1
ATOM 1941 O O . GLY A 1 251 ? -3.315 -3.910 32.333 1.00 89.25 251 GLY A O 1
ATOM 1942 N N . LEU A 1 252 ? -5.481 -4.428 32.621 1.00 82.94 252 LEU A N 1
ATOM 1943 C CA . LEU A 1 252 ? -6.001 -3.554 31.565 1.00 82.94 252 LEU A CA 1
ATOM 1944 C C . LEU A 1 252 ? -5.691 -2.052 31.778 1.00 82.94 252 LEU A C 1
ATOM 1946 O O . LEU A 1 252 ? -5.313 -1.394 30.808 1.00 82.94 252 LEU A O 1
ATOM 1950 N N . PRO A 1 253 ? -5.750 -1.488 33.007 1.00 84.94 253 PRO A N 1
ATOM 1951 C CA . PRO A 1 253 ? -5.486 -0.061 33.206 1.00 84.94 253 PRO A CA 1
ATOM 1952 C C . PRO A 1 253 ? -4.055 0.352 32.844 1.00 84.94 253 PRO A C 1
ATOM 1954 O O . PRO A 1 253 ? -3.851 1.419 32.267 1.00 84.94 253 PRO A O 1
ATOM 1957 N N . TRP A 1 254 ? -3.065 -0.493 33.153 1.00 88.69 254 TRP A N 1
ATOM 1958 C CA . TRP A 1 254 ? -1.663 -0.232 32.814 1.00 88.69 254 TRP A CA 1
ATOM 1959 C C . TRP A 1 254 ? -1.421 -0.339 31.305 1.00 88.69 254 TRP A C 1
ATOM 1961 O O . TRP A 1 254 ? -0.704 0.482 30.725 1.00 88.69 254 TRP A O 1
ATOM 1971 N N . PHE A 1 255 ? -2.056 -1.330 30.670 1.00 86.19 255 PHE A N 1
ATOM 1972 C CA . PHE A 1 255 ? -2.010 -1.533 29.227 1.00 86.19 255 PHE A CA 1
ATOM 1973 C C . PHE A 1 255 ? -2.496 -0.293 28.465 1.00 86.19 255 PHE A C 1
ATOM 1975 O O . PHE A 1 255 ? -1.780 0.235 27.613 1.00 86.19 255 PHE A O 1
ATOM 1982 N N . GLU A 1 256 ? -3.679 0.211 28.808 1.00 80.62 256 GLU A N 1
ATOM 1983 C CA . GLU A 1 256 ? -4.282 1.337 28.095 1.00 80.62 256 GLU A CA 1
ATOM 1984 C C . GLU A 1 256 ? -3.590 2.671 28.388 1.00 80.62 256 GLU A C 1
ATOM 1986 O O . GLU A 1 256 ? -3.357 3.449 27.466 1.00 80.62 256 GLU A O 1
ATOM 1991 N N . GLN A 1 257 ? -3.228 2.941 29.648 1.00 81.81 257 GLN A N 1
ATOM 1992 C CA . GLN A 1 257 ? -2.741 4.269 30.048 1.00 81.81 257 GLN A CA 1
ATOM 1993 C C . GLN A 1 257 ? -1.241 4.464 29.823 1.00 81.81 257 GLN A C 1
ATOM 1995 O O . GLN A 1 257 ? -0.820 5.571 29.499 1.00 81.81 257 GLN A O 1
ATOM 2000 N N . LYS A 1 258 ? -0.420 3.420 29.995 1.00 83.94 258 LYS A N 1
ATOM 2001 C CA . LYS A 1 258 ? 1.038 3.530 29.820 1.00 83.94 258 LYS A CA 1
ATOM 2002 C C . LYS A 1 258 ? 1.518 2.881 28.531 1.00 83.94 258 LYS A C 1
ATOM 2004 O O . LYS A 1 258 ? 2.209 3.525 27.747 1.00 83.94 258 LYS A O 1
ATOM 2009 N N . PHE A 1 259 ? 1.162 1.620 28.289 1.00 85.88 259 PHE A N 1
ATOM 2010 C CA . PHE A 1 259 ? 1.757 0.863 27.185 1.00 85.88 259 PHE A CA 1
ATOM 2011 C C . PHE A 1 259 ? 1.337 1.391 25.805 1.00 85.88 259 PHE A C 1
ATOM 2013 O O . PHE A 1 259 ? 2.193 1.665 24.964 1.00 85.88 259 PHE A O 1
ATOM 2020 N N . LEU A 1 260 ? 0.037 1.612 25.576 1.00 81.00 260 LEU A N 1
ATOM 2021 C CA . LEU A 1 260 ? -0.454 2.130 24.290 1.00 81.00 260 LEU A CA 1
ATOM 2022 C C . LEU A 1 260 ? 0.055 3.548 23.968 1.00 81.00 260 LEU A C 1
ATOM 2024 O O . LEU A 1 260 ? 0.286 3.864 22.794 1.00 81.00 260 LEU A O 1
ATOM 2028 N N . HIS A 1 261 ? 0.268 4.387 24.987 1.00 81.06 261 HIS A N 1
ATOM 2029 C CA . HIS A 1 261 ? 0.803 5.736 24.798 1.00 81.06 261 HIS A CA 1
ATOM 2030 C C . HIS A 1 261 ? 2.271 5.708 24.345 1.00 81.06 261 HIS A C 1
ATOM 2032 O O . HIS A 1 261 ? 2.660 6.507 23.497 1.00 81.06 261 HIS A O 1
ATOM 2038 N N . VAL A 1 262 ? 3.080 4.766 24.841 1.00 85.88 262 VAL A N 1
ATOM 2039 C CA . VAL A 1 262 ? 4.484 4.599 24.414 1.00 85.88 262 VAL A CA 1
ATOM 2040 C C . VAL A 1 262 ? 4.580 4.074 22.980 1.00 85.88 262 VAL A C 1
ATOM 2042 O O . VAL A 1 262 ? 5.458 4.483 22.226 1.00 85.88 262 VAL A O 1
ATOM 2045 N N . LEU A 1 263 ? 3.656 3.207 22.562 1.00 83.12 263 LEU A N 1
ATOM 2046 C CA . LEU A 1 263 ? 3.688 2.633 21.216 1.00 83.12 263 LEU A CA 1
ATOM 2047 C C . LEU A 1 263 ? 3.364 3.636 20.101 1.00 83.12 263 LEU A C 1
ATOM 2049 O O . LEU A 1 263 ? 3.843 3.488 18.979 1.00 83.12 263 LEU A O 1
ATOM 2053 N N . THR A 1 264 ? 2.550 4.654 20.381 1.00 79.00 264 THR A N 1
ATOM 2054 C CA . THR A 1 264 ? 2.128 5.630 19.365 1.00 79.00 264 THR A CA 1
ATOM 2055 C C . THR A 1 264 ? 3.300 6.425 18.754 1.00 79.00 264 THR A C 1
ATOM 2057 O O . THR A 1 264 ? 3.435 6.388 17.530 1.00 79.00 264 THR A O 1
ATOM 2060 N N . PRO A 1 265 ? 4.202 7.080 19.515 1.00 83.69 265 PRO A N 1
ATOM 2061 C CA . PRO A 1 265 ? 5.357 7.767 18.928 1.00 83.69 265 PRO A CA 1
ATOM 2062 C C . PRO A 1 265 ? 6.319 6.808 18.212 1.00 83.69 265 PRO A C 1
ATOM 2064 O O . PRO A 1 265 ? 6.861 7.168 17.171 1.00 83.69 265 PRO A O 1
ATOM 2067 N N . ILE A 1 266 ? 6.468 5.568 18.693 1.00 88.00 266 ILE A N 1
ATOM 2068 C CA . ILE A 1 266 ? 7.306 4.551 18.036 1.00 88.00 266 ILE A CA 1
ATOM 2069 C C . ILE A 1 266 ? 6.781 4.242 16.629 1.00 88.00 266 ILE A C 1
ATOM 2071 O O . ILE A 1 266 ? 7.563 4.240 15.682 1.00 88.00 266 ILE A O 1
ATOM 2075 N N . THR A 1 267 ? 5.463 4.053 16.459 1.00 83.94 267 THR A N 1
ATOM 2076 C CA . THR A 1 267 ? 4.885 3.830 15.116 1.00 83.94 267 THR A CA 1
ATOM 2077 C C . THR A 1 267 ? 5.124 4.990 14.167 1.00 83.94 267 THR A C 1
ATOM 2079 O O . THR A 1 267 ? 5.372 4.775 12.985 1.00 83.94 267 THR A O 1
ATOM 2082 N N . ILE A 1 268 ? 5.042 6.214 14.685 1.00 84.94 268 ILE A N 1
ATOM 2083 C CA . ILE A 1 268 ? 5.222 7.432 13.903 1.00 84.94 268 ILE A CA 1
ATOM 2084 C C . ILE A 1 268 ? 6.667 7.523 13.416 1.00 84.94 268 ILE A C 1
ATOM 2086 O O . ILE A 1 268 ? 6.899 7.696 12.223 1.00 84.94 268 ILE A O 1
ATOM 2090 N N . ILE A 1 269 ? 7.633 7.344 14.316 1.00 89.31 269 ILE A N 1
ATOM 2091 C CA . ILE A 1 269 ? 9.057 7.361 13.973 1.00 89.31 269 ILE A CA 1
ATOM 2092 C C . ILE A 1 269 ? 9.370 6.243 12.970 1.00 89.31 269 ILE A C 1
ATOM 2094 O O . ILE A 1 269 ? 10.001 6.504 11.948 1.00 89.31 269 ILE A O 1
ATOM 2098 N N . ALA A 1 270 ? 8.866 5.025 13.199 1.00 90.69 270 ALA A N 1
ATOM 2099 C CA . ALA A 1 270 ? 9.052 3.902 12.281 1.00 90.69 270 ALA A CA 1
ATOM 2100 C C . ALA A 1 270 ? 8.469 4.185 10.885 1.00 90.69 270 ALA A C 1
ATOM 2102 O O . ALA A 1 270 ? 9.134 3.920 9.884 1.00 90.69 270 ALA A O 1
ATOM 2103 N N . LEU A 1 271 ? 7.271 4.776 10.802 1.00 89.12 271 LEU A N 1
ATOM 2104 C CA . LEU A 1 271 ? 6.645 5.196 9.544 1.00 89.12 271 LEU A CA 1
ATOM 2105 C C . LEU A 1 271 ? 7.512 6.213 8.790 1.00 89.12 271 LEU A C 1
ATOM 2107 O O . LEU A 1 271 ? 7.748 6.041 7.595 1.00 89.12 271 LEU A O 1
ATOM 2111 N N . LEU A 1 272 ? 7.994 7.258 9.468 1.00 91.62 272 LEU A N 1
ATOM 2112 C CA . LEU A 1 272 ? 8.818 8.295 8.838 1.00 91.62 272 LEU A CA 1
ATOM 2113 C C . LEU A 1 272 ? 10.164 7.744 8.362 1.00 91.62 272 LEU A C 1
ATOM 2115 O O . LEU A 1 272 ? 10.576 8.038 7.243 1.00 91.62 272 LEU A O 1
ATOM 2119 N N . ILE A 1 273 ? 10.825 6.906 9.168 1.00 93.00 273 ILE A N 1
ATOM 2120 C CA . ILE A 1 273 ? 12.079 6.249 8.771 1.00 93.00 273 ILE A CA 1
ATOM 2121 C C . ILE A 1 273 ? 11.836 5.352 7.555 1.00 93.00 273 ILE A C 1
ATOM 2123 O O . ILE A 1 273 ? 12.574 5.442 6.579 1.00 93.00 273 ILE A O 1
ATOM 2127 N N . THR A 1 274 ? 10.772 4.542 7.570 1.00 92.00 274 THR A N 1
ATOM 2128 C CA . THR A 1 274 ? 10.377 3.698 6.426 1.00 92.00 274 THR A CA 1
ATOM 2129 C C . THR A 1 274 ? 10.228 4.531 5.160 1.00 92.00 274 THR A C 1
ATOM 2131 O O . THR A 1 274 ? 10.709 4.139 4.100 1.00 92.00 274 THR A O 1
ATOM 2134 N N . LEU A 1 275 ? 9.582 5.692 5.270 1.00 91.31 275 LEU A N 1
ATOM 2135 C CA . LEU A 1 275 ? 9.364 6.589 4.147 1.00 91.31 275 LEU A CA 1
ATOM 2136 C C . LEU A 1 275 ? 10.685 7.152 3.607 1.00 91.31 275 LEU A C 1
ATOM 2138 O O . LEU A 1 275 ? 10.925 7.074 2.405 1.00 91.31 275 LEU A O 1
ATOM 2142 N N . VAL A 1 276 ? 11.564 7.654 4.479 1.00 93.69 276 VAL A N 1
ATOM 2143 C CA . VAL A 1 276 ? 12.893 8.148 4.079 1.00 93.69 276 VAL A CA 1
ATOM 2144 C C . VAL A 1 276 ? 13.691 7.050 3.375 1.00 93.69 276 VAL A C 1
ATOM 2146 O O . VAL A 1 276 ? 14.241 7.295 2.303 1.00 93.69 276 VAL A O 1
ATOM 2149 N N . LEU A 1 277 ? 13.713 5.832 3.926 1.00 91.25 277 LEU A N 1
ATOM 2150 C CA . LEU A 1 277 ? 14.442 4.705 3.340 1.00 91.25 277 LEU A CA 1
ATOM 2151 C C . LEU A 1 277 ? 13.881 4.287 1.978 1.00 91.25 277 LEU A C 1
ATOM 2153 O O . LEU A 1 277 ? 14.645 4.110 1.031 1.00 91.25 277 LEU A O 1
ATOM 2157 N N . LEU A 1 278 ? 12.556 4.185 1.848 1.00 89.12 278 LEU A N 1
ATOM 2158 C CA . LEU A 1 278 ? 11.903 3.800 0.595 1.00 89.12 278 LEU A CA 1
ATOM 2159 C C . LEU A 1 278 ? 12.226 4.800 -0.525 1.00 89.12 278 LEU A C 1
ATOM 2161 O O . LEU A 1 278 ? 12.603 4.392 -1.625 1.00 89.12 278 LEU A O 1
ATOM 2165 N N . PHE A 1 279 ? 12.139 6.103 -0.237 1.00 91.25 279 PHE A N 1
ATOM 2166 C CA . PHE A 1 279 ? 12.488 7.150 -1.203 1.00 91.25 279 PHE A CA 1
ATOM 2167 C C . PHE A 1 279 ? 13.992 7.227 -1.473 1.00 91.25 279 PHE A C 1
ATOM 2169 O O . PHE A 1 279 ? 14.386 7.528 -2.597 1.00 91.25 279 PHE A O 1
ATOM 2176 N N . SER A 1 280 ? 14.829 6.884 -0.496 1.00 91.06 280 SER A N 1
ATOM 2177 C CA . SER A 1 280 ? 16.280 6.809 -0.672 1.00 91.06 280 SER A CA 1
ATOM 2178 C C . SER A 1 280 ? 16.702 5.679 -1.611 1.00 91.06 280 SER A C 1
ATOM 2180 O O . SER A 1 280 ? 17.505 5.912 -2.511 1.00 91.06 280 SER A O 1
ATOM 2182 N N . PHE A 1 281 ? 16.078 4.500 -1.520 1.00 88.00 281 PHE A N 1
ATOM 2183 C CA . PHE A 1 281 ? 16.325 3.387 -2.451 1.00 88.00 281 PHE A CA 1
ATOM 2184 C C . PHE A 1 281 ? 15.890 3.663 -3.895 1.00 88.00 281 PHE A C 1
ATOM 2186 O O . PHE A 1 281 ? 16.312 2.957 -4.810 1.00 88.00 281 PHE A O 1
ATOM 2193 N N . LYS A 1 282 ? 15.016 4.649 -4.113 1.00 86.06 282 LYS A N 1
ATOM 2194 C CA . LYS A 1 282 ? 14.498 5.017 -5.439 1.00 86.06 282 LYS A CA 1
ATOM 2195 C C . LYS A 1 282 ? 14.898 6.426 -5.878 1.00 86.06 282 LYS A C 1
ATOM 2197 O O . LYS A 1 282 ? 14.408 6.884 -6.906 1.00 86.06 282 LYS A O 1
ATOM 2202 N N . GLY A 1 283 ? 15.797 7.093 -5.150 1.00 84.38 283 GLY A N 1
ATOM 2203 C CA . GLY A 1 283 ? 16.138 8.503 -5.363 1.00 84.38 283 GLY A CA 1
ATOM 2204 C C . GLY A 1 283 ? 16.598 8.813 -6.789 1.00 84.38 283 GLY A C 1
ATOM 2205 O O . GLY A 1 283 ? 16.057 9.718 -7.422 1.00 84.38 283 GLY A O 1
ATOM 2206 N N . GLU A 1 284 ? 17.523 8.021 -7.337 1.00 82.75 284 GLU A N 1
ATOM 2207 C CA . GLU A 1 284 ? 18.012 8.208 -8.712 1.00 82.75 284 GLU A CA 1
ATOM 2208 C C . GLU A 1 284 ? 16.915 7.996 -9.762 1.00 82.75 284 GLU A C 1
ATOM 2210 O O . GLU A 1 284 ? 16.754 8.810 -10.672 1.00 82.75 284 GLU A O 1
ATOM 2215 N N . THR A 1 285 ? 16.103 6.943 -9.618 1.00 83.25 285 THR A N 1
ATOM 2216 C CA . THR A 1 285 ? 14.983 6.666 -10.533 1.00 83.25 285 THR A CA 1
ATOM 2217 C C . THR A 1 285 ? 13.952 7.798 -10.520 1.00 83.25 285 THR A C 1
ATOM 2219 O O . THR A 1 285 ? 13.420 8.167 -11.564 1.00 83.25 285 THR A O 1
ATOM 2222 N N . ILE A 1 286 ? 13.685 8.374 -9.345 1.00 86.25 286 ILE A N 1
ATOM 2223 C CA . ILE A 1 286 ? 12.731 9.475 -9.169 1.00 86.25 286 ILE A CA 1
ATOM 2224 C C . ILE A 1 286 ? 13.229 10.758 -9.845 1.00 86.25 286 ILE A C 1
ATOM 2226 O O . ILE A 1 286 ? 12.442 11.456 -10.479 1.00 86.25 286 ILE A O 1
ATOM 2230 N N . LEU A 1 287 ? 14.524 11.063 -9.732 1.00 85.06 287 LEU A N 1
ATOM 2231 C CA . LEU A 1 287 ? 15.116 12.267 -10.323 1.00 85.06 287 LEU A CA 1
ATOM 2232 C C . LEU A 1 287 ? 15.292 12.164 -11.840 1.00 85.06 287 LEU A C 1
ATOM 2234 O O . LEU A 1 287 ? 15.133 13.161 -12.537 1.00 85.06 287 LEU A O 1
ATOM 2238 N N . THR A 1 288 ? 15.615 10.974 -12.347 1.00 86.06 288 THR A N 1
ATOM 2239 C CA . THR A 1 288 ? 15.789 10.731 -13.788 1.00 86.06 288 THR A CA 1
ATOM 2240 C C . THR A 1 288 ? 14.459 10.678 -14.531 1.00 86.06 288 THR A C 1
ATOM 2242 O O . THR A 1 288 ? 14.372 11.150 -15.659 1.00 86.06 288 THR A O 1
ATOM 2245 N N . ASN A 1 289 ? 13.408 10.142 -13.902 1.00 84.50 289 ASN A N 1
ATOM 2246 C CA . ASN A 1 289 ? 12.107 9.931 -14.536 1.00 84.50 289 ASN A CA 1
ATOM 2247 C C . ASN A 1 289 ? 10.946 10.507 -13.700 1.00 84.50 289 ASN A C 1
ATOM 2249 O O . ASN A 1 289 ? 10.058 9.755 -13.284 1.00 84.50 289 ASN A O 1
ATOM 2253 N N . PRO A 1 290 ? 10.887 11.833 -13.473 1.00 85.94 290 PRO A N 1
ATOM 2254 C CA . PRO A 1 290 ? 9.897 12.441 -12.578 1.00 85.94 290 PRO A CA 1
ATOM 2255 C C . PRO A 1 290 ? 8.448 12.246 -13.052 1.00 85.94 290 PRO A C 1
ATOM 2257 O O . PRO A 1 290 ? 7.543 12.059 -12.237 1.00 85.94 290 PRO A O 1
ATOM 2260 N N . LEU A 1 291 ? 8.219 12.218 -14.371 1.00 88.69 291 LEU A N 1
ATOM 2261 C CA . LEU A 1 291 ? 6.884 12.034 -14.956 1.00 88.69 291 LEU A CA 1
ATOM 2262 C C . LEU A 1 291 ? 6.289 10.648 -14.672 1.00 88.69 291 LEU A C 1
ATOM 2264 O O . LEU A 1 291 ? 5.071 10.507 -14.603 1.00 88.69 291 LEU A O 1
ATOM 2268 N N . THR A 1 292 ? 7.125 9.638 -14.423 1.00 86.12 292 THR A N 1
ATOM 2269 C CA . THR A 1 292 ? 6.676 8.281 -14.074 1.00 86.12 292 THR A CA 1
ATOM 2270 C C . THR A 1 292 ? 5.759 8.270 -12.858 1.00 86.12 292 THR A C 1
ATOM 2272 O O . THR A 1 292 ? 4.743 7.575 -12.850 1.00 86.12 292 THR A O 1
ATOM 2275 N N . ILE A 1 293 ? 6.093 9.056 -11.829 1.00 88.56 293 ILE A N 1
ATOM 2276 C CA . ILE A 1 293 ? 5.292 9.131 -10.602 1.00 88.56 293 ILE A CA 1
ATOM 2277 C C . ILE A 1 293 ? 3.891 9.640 -10.929 1.00 88.56 293 ILE A C 1
ATOM 2279 O O . ILE A 1 293 ? 2.913 9.100 -10.418 1.00 88.56 293 ILE A O 1
ATOM 2283 N N . LEU A 1 294 ? 3.790 10.637 -11.811 1.00 90.75 294 LEU A N 1
ATOM 2284 C CA . LEU A 1 294 ? 2.514 11.202 -12.230 1.00 90.75 294 LEU A CA 1
ATOM 2285 C C . LEU A 1 294 ? 1.661 10.163 -12.971 1.00 90.75 294 LEU A C 1
ATOM 2287 O O . LEU A 1 294 ? 0.487 9.994 -12.640 1.00 90.75 294 LEU A O 1
ATOM 2291 N N . TRP A 1 295 ? 2.253 9.410 -13.904 1.00 91.44 295 TRP A N 1
ATOM 2292 C CA . TRP A 1 295 ? 1.546 8.365 -14.656 1.00 91.44 295 TRP A CA 1
ATOM 2293 C C . TRP A 1 295 ? 0.996 7.248 -13.767 1.00 91.44 295 TRP A C 1
ATOM 2295 O O . TRP A 1 295 ? -0.081 6.727 -14.047 1.00 91.44 295 TRP A O 1
ATOM 2305 N N . ILE A 1 296 ? 1.696 6.901 -12.682 1.00 92.19 296 ILE A N 1
ATOM 2306 C CA . ILE A 1 296 ? 1.230 5.924 -11.684 1.00 92.19 296 ILE A CA 1
ATOM 2307 C C . ILE A 1 296 ? 0.188 6.553 -10.744 1.00 92.19 296 ILE A C 1
ATOM 2309 O O . ILE A 1 296 ? -0.798 5.911 -10.384 1.00 92.19 296 ILE A O 1
ATOM 2313 N N . ALA A 1 297 ? 0.374 7.814 -10.349 1.00 93.69 297 ALA A N 1
ATOM 2314 C CA . ALA A 1 297 ? -0.505 8.499 -9.405 1.00 93.69 297 ALA A CA 1
ATOM 2315 C C . ALA A 1 297 ? -1.916 8.737 -9.963 1.00 93.69 297 ALA A C 1
ATOM 2317 O O . ALA A 1 297 ? -2.884 8.611 -9.216 1.00 93.69 297 ALA A O 1
ATOM 2318 N N . ILE A 1 298 ? -2.055 9.037 -11.258 1.00 95.25 298 ILE A N 1
ATOM 2319 C CA . ILE A 1 298 ? -3.354 9.303 -11.903 1.00 95.25 298 ILE A CA 1
ATOM 2320 C C . ILE A 1 298 ? -4.348 8.132 -11.752 1.00 95.25 298 ILE A C 1
ATOM 2322 O O . ILE A 1 298 ? -5.421 8.352 -11.182 1.00 95.25 298 ILE A O 1
ATOM 2326 N N . PRO A 1 299 ? -4.049 6.892 -12.199 1.00 95.94 299 PRO A N 1
ATOM 2327 C CA . PRO A 1 299 ? -4.982 5.777 -12.051 1.00 95.94 299 PRO A CA 1
ATOM 2328 C C . PRO A 1 299 ? -5.267 5.450 -10.582 1.00 95.94 299 PRO A C 1
ATOM 2330 O O . PRO A 1 299 ? -6.416 5.177 -10.239 1.00 95.94 299 PRO A O 1
ATOM 2333 N N . LEU A 1 300 ? -4.265 5.538 -9.697 1.00 94.69 300 LEU A N 1
ATOM 2334 C CA . LEU A 1 300 ? -4.451 5.323 -8.258 1.00 94.69 300 LEU A CA 1
ATOM 2335 C C . LEU A 1 300 ? -5.410 6.352 -7.642 1.00 94.69 300 LEU A C 1
ATOM 2337 O O . LEU A 1 300 ? -6.286 5.992 -6.850 1.00 94.69 300 LEU A O 1
ATOM 2341 N N . PHE A 1 301 ? -5.267 7.624 -8.013 1.00 95.81 301 PHE A N 1
ATOM 2342 C CA . PHE A 1 301 ? -6.121 8.709 -7.540 1.00 95.81 301 PHE A CA 1
ATOM 2343 C C . PHE A 1 301 ? -7.562 8.533 -8.022 1.00 95.81 301 PHE A C 1
ATOM 2345 O O . PHE A 1 301 ? -8.486 8.520 -7.208 1.00 95.81 301 PHE A O 1
ATOM 2352 N N . ILE A 1 302 ? -7.750 8.307 -9.326 1.00 96.62 302 ILE A N 1
ATOM 2353 C CA . ILE A 1 302 ? -9.072 8.077 -9.926 1.00 96.62 302 ILE A CA 1
ATOM 2354 C C . ILE A 1 302 ? -9.755 6.880 -9.265 1.00 96.62 302 ILE A C 1
ATOM 2356 O O . ILE A 1 302 ? -10.923 6.961 -8.884 1.00 96.62 302 ILE A O 1
ATOM 2360 N N . GLN A 1 303 ? -9.021 5.785 -9.073 1.00 95.81 303 GLN A N 1
ATOM 2361 C CA . GLN A 1 303 ? -9.545 4.591 -8.426 1.00 95.81 303 GLN A CA 1
ATOM 2362 C C . GLN A 1 303 ? -9.949 4.853 -6.971 1.00 95.81 303 GLN A C 1
ATOM 2364 O O . GLN A 1 303 ? -11.012 4.400 -6.539 1.00 95.81 303 GLN A O 1
ATOM 2369 N N . THR A 1 304 ? -9.150 5.626 -6.234 1.00 93.50 304 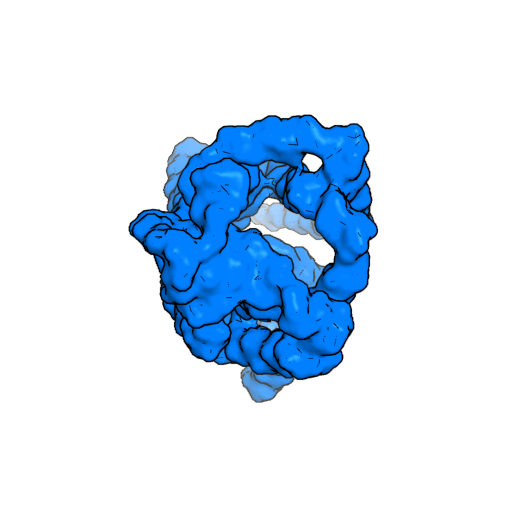THR A N 1
ATOM 2370 C CA . THR A 1 304 ? -9.449 5.992 -4.845 1.00 93.50 304 THR A CA 1
ATOM 2371 C C . THR A 1 304 ? -10.724 6.832 -4.765 1.00 93.50 304 THR A C 1
ATOM 2373 O O . THR A 1 304 ? -11.613 6.527 -3.968 1.00 93.50 304 THR A O 1
ATOM 2376 N N . CYS A 1 305 ? -10.864 7.843 -5.629 1.00 95.69 305 CYS A N 1
ATOM 2377 C CA . CYS A 1 305 ? -12.077 8.658 -5.728 1.00 95.69 305 CYS A CA 1
ATOM 2378 C C . CYS A 1 305 ? -13.303 7.815 -6.100 1.00 95.69 305 CYS A C 1
ATOM 2380 O O . CYS A 1 305 ? -14.358 7.961 -5.480 1.00 95.69 305 CYS A O 1
ATOM 2382 N N . PHE A 1 306 ? -13.161 6.904 -7.066 1.00 96.06 306 PHE A N 1
ATOM 2383 C CA . PHE A 1 306 ? -14.232 6.006 -7.493 1.00 96.06 306 PHE A CA 1
ATOM 2384 C C . PHE A 1 306 ? -14.717 5.112 -6.347 1.00 96.06 306 PHE A C 1
ATOM 2386 O O . PHE A 1 306 ? -15.916 5.047 -6.076 1.00 96.06 306 PHE A O 1
ATOM 2393 N N . ILE A 1 307 ? -13.801 4.453 -5.633 1.00 93.50 307 ILE A N 1
ATOM 2394 C CA . ILE A 1 307 ? -14.152 3.560 -4.521 1.00 93.50 307 ILE A CA 1
ATOM 2395 C C . ILE A 1 307 ? -14.758 4.329 -3.351 1.00 93.50 307 ILE A C 1
ATOM 2397 O O . ILE A 1 307 ? -15.714 3.848 -2.741 1.00 93.50 307 ILE A O 1
ATOM 2401 N N . PHE A 1 308 ? -14.265 5.533 -3.065 1.00 91.19 308 PHE A N 1
ATOM 2402 C CA . PHE A 1 308 ? -14.861 6.393 -2.049 1.00 91.19 308 PHE A CA 1
ATOM 2403 C C . PHE A 1 308 ? -16.301 6.788 -2.414 1.00 91.19 308 PHE A C 1
ATOM 2405 O O . PHE A 1 308 ? -17.211 6.633 -1.596 1.00 91.19 308 PHE A O 1
ATOM 2412 N N . ALA A 1 309 ? -16.530 7.232 -3.654 1.00 93.81 309 ALA A N 1
ATOM 2413 C CA . ALA A 1 309 ? -17.855 7.603 -4.145 1.00 93.81 309 ALA A CA 1
ATOM 2414 C C . ALA A 1 309 ? -18.824 6.410 -4.142 1.00 93.81 309 ALA A C 1
ATOM 2416 O O . ALA A 1 309 ? -19.952 6.527 -3.657 1.00 93.81 309 ALA A O 1
ATOM 2417 N N . LEU A 1 310 ? -18.372 5.247 -4.617 1.00 92.81 310 LEU A N 1
ATOM 2418 C CA . LEU A 1 310 ? -19.160 4.018 -4.630 1.00 92.81 310 LEU A CA 1
ATOM 2419 C C . LEU A 1 310 ? -19.492 3.543 -3.213 1.00 92.81 310 LEU A C 1
ATOM 2421 O O . LEU A 1 310 ? -20.649 3.237 -2.926 1.00 92.81 310 LEU A O 1
ATOM 2425 N N . GLY A 1 311 ? -18.505 3.518 -2.316 1.00 89.31 311 GLY A N 1
ATOM 2426 C CA . GLY A 1 311 ? -18.698 3.136 -0.919 1.00 89.31 311 GLY A CA 1
ATOM 2427 C C . GLY A 1 311 ? -19.702 4.048 -0.215 1.00 89.31 311 GLY A C 1
ATOM 2428 O O . GLY A 1 311 ? -20.624 3.564 0.447 1.00 89.31 311 GLY A O 1
ATOM 2429 N N . TYR A 1 312 ? -19.594 5.364 -0.424 1.00 88.00 312 TYR A N 1
ATOM 2430 C CA . TYR A 1 312 ? -20.556 6.336 0.096 1.00 88.00 312 TYR A CA 1
ATOM 2431 C C . TYR A 1 312 ? -21.964 6.118 -0.478 1.00 88.00 312 TYR A C 1
ATOM 2433 O O . TYR A 1 312 ? -22.949 6.111 0.267 1.00 88.00 312 TYR A O 1
ATOM 2441 N N . TRP A 1 313 ? -22.076 5.895 -1.789 1.00 90.38 313 TRP A N 1
ATOM 2442 C CA . TRP A 1 313 ? -23.353 5.642 -2.456 1.00 90.38 313 TRP A CA 1
ATOM 2443 C C . TRP A 1 313 ? -24.027 4.352 -1.962 1.00 90.38 313 TRP A C 1
ATOM 2445 O O . TRP A 1 313 ? -25.211 4.378 -1.613 1.00 90.38 313 TRP A O 1
ATOM 2455 N N . LEU A 1 314 ? -23.279 3.249 -1.841 1.00 88.75 314 LEU A N 1
ATOM 2456 C CA . LEU A 1 314 ? -23.770 1.974 -1.303 1.00 88.75 314 LEU A CA 1
ATOM 2457 C C . LEU A 1 314 ? -24.247 2.129 0.147 1.00 88.75 314 LEU A C 1
ATOM 2459 O O . LEU A 1 314 ? -25.362 1.718 0.486 1.00 88.75 314 LEU A O 1
ATOM 2463 N N . ALA A 1 315 ? -23.451 2.792 0.991 1.00 84.12 315 ALA A N 1
ATOM 2464 C CA . ALA A 1 315 ? -23.810 3.058 2.382 1.00 84.12 315 ALA A CA 1
ATOM 2465 C C . ALA A 1 315 ? -25.062 3.945 2.503 1.00 84.12 315 ALA A C 1
ATOM 2467 O O . ALA A 1 315 ? -25.902 3.735 3.388 1.00 84.12 315 ALA A O 1
ATOM 2468 N N . ARG A 1 316 ? -25.230 4.923 1.601 1.00 84.56 316 ARG A N 1
ATOM 2469 C CA . ARG A 1 316 ? -26.423 5.780 1.541 1.00 84.56 316 ARG A CA 1
ATOM 2470 C C . ARG A 1 316 ? -27.661 4.986 1.136 1.00 84.56 316 ARG A C 1
ATOM 2472 O O . ARG A 1 316 ? -28.704 5.133 1.778 1.00 84.56 316 ARG A O 1
ATOM 2479 N N . ARG A 1 317 ? -27.551 4.133 0.113 1.00 86.12 317 ARG A N 1
ATOM 2480 C CA . ARG A 1 317 ? -28.659 3.312 -0.404 1.00 86.12 317 ARG A CA 1
ATOM 2481 C C . ARG A 1 317 ? -29.175 2.325 0.640 1.00 86.12 317 ARG A C 1
ATOM 2483 O O . ARG A 1 317 ? -30.383 2.169 0.789 1.00 86.12 317 ARG A O 1
ATOM 2490 N N . LEU A 1 318 ? -28.276 1.743 1.429 1.00 80.44 318 LEU A N 1
ATOM 2491 C CA . LEU A 1 318 ? -28.617 0.808 2.506 1.00 80.44 318 LEU A CA 1
ATOM 2492 C C . LEU A 1 318 ? -29.091 1.494 3.799 1.00 80.44 318 LEU A C 1
ATOM 2494 O O . LEU A 1 318 ? -29.371 0.821 4.785 1.00 80.44 318 LEU A O 1
ATOM 2498 N N . ARG A 1 319 ? -29.218 2.832 3.805 1.00 75.31 319 ARG A N 1
ATOM 2499 C CA . ARG A 1 319 ? -29.585 3.668 4.969 1.00 75.31 319 ARG A CA 1
ATOM 2500 C C . ARG A 1 319 ? -28.639 3.528 6.176 1.00 75.31 319 ARG A C 1
ATOM 2502 O O . ARG A 1 319 ? -28.933 4.087 7.233 1.00 75.31 319 ARG A O 1
ATOM 2509 N N . GLU A 1 320 ? -27.479 2.895 6.006 1.00 70.19 320 GLU A N 1
ATOM 2510 C CA . GLU A 1 320 ? -26.483 2.676 7.064 1.00 70.19 320 GLU A CA 1
ATOM 2511 C C . GLU A 1 320 ? -25.892 3.997 7.575 1.00 70.19 320 GLU A C 1
ATOM 2513 O O . GLU A 1 320 ? -25.645 4.136 8.766 1.00 70.19 320 G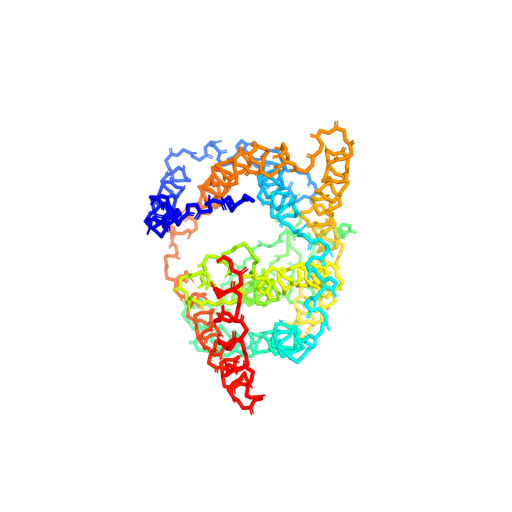LU A O 1
ATOM 2518 N N . ILE A 1 321 ? -25.778 5.032 6.730 1.00 66.19 321 ILE A N 1
ATOM 2519 C CA . ILE A 1 321 ? -25.300 6.366 7.154 1.00 66.19 321 ILE A CA 1
ATOM 2520 C C . ILE A 1 321 ? -26.182 6.960 8.266 1.00 66.19 321 ILE A C 1
ATOM 2522 O O . ILE A 1 321 ? -25.678 7.488 9.258 1.00 66.19 321 ILE A O 1
ATOM 2526 N N . ARG A 1 322 ? -27.513 6.856 8.133 1.00 62.25 322 ARG A N 1
ATOM 2527 C CA . ARG A 1 322 ? -28.456 7.367 9.145 1.00 62.25 322 ARG A CA 1
ATOM 2528 C C . ARG A 1 322 ? -28.402 6.555 10.438 1.00 62.25 322 ARG A C 1
ATOM 2530 O O . ARG A 1 322 ? -28.636 7.113 11.507 1.00 62.25 322 ARG A O 1
ATOM 2537 N N . ARG A 1 323 ? -28.096 5.261 10.339 1.00 63.72 323 ARG A N 1
ATOM 2538 C CA . ARG A 1 323 ? -27.954 4.354 11.480 1.00 63.72 323 ARG A CA 1
ATOM 2539 C C . ARG A 1 323 ? -26.649 4.603 12.236 1.00 63.72 323 ARG A C 1
ATOM 2541 O O . ARG A 1 323 ? -26.701 4.865 13.430 1.00 63.72 323 ARG A O 1
ATOM 2548 N N . MET A 1 324 ? -25.517 4.651 11.533 1.00 66.06 324 MET A N 1
ATOM 2549 C CA . MET A 1 324 ? -24.200 4.939 12.115 1.00 66.06 324 MET A CA 1
ATOM 2550 C C . MET A 1 324 ? -24.165 6.304 12.808 1.00 66.06 324 MET A C 1
ATOM 2552 O O . MET A 1 324 ? -23.615 6.421 13.899 1.00 66.06 324 MET A O 1
ATOM 2556 N N . LYS A 1 325 ? -24.811 7.328 12.228 1.00 62.50 325 LYS A N 1
ATOM 2557 C CA . LYS A 1 325 ? -24.937 8.649 12.865 1.00 62.50 325 LYS A CA 1
ATOM 2558 C C . LYS A 1 325 ? -25.757 8.588 14.160 1.00 62.50 325 LYS A C 1
ATOM 2560 O O . LYS A 1 325 ? -25.407 9.247 15.131 1.00 62.50 325 LYS A O 1
ATOM 2565 N N . ARG A 1 326 ? -26.822 7.779 14.191 1.00 59.66 326 ARG A N 1
ATOM 2566 C CA . ARG A 1 326 ? -27.663 7.577 15.383 1.00 59.66 326 ARG A CA 1
ATOM 2567 C C . ARG A 1 326 ? -26.908 6.837 16.492 1.00 59.66 326 ARG A C 1
ATOM 2569 O O . ARG A 1 326 ? -26.996 7.228 17.646 1.00 59.66 326 ARG A O 1
ATOM 2576 N N . GLU A 1 327 ? -26.126 5.823 16.135 1.00 63.19 327 GLU A N 1
ATOM 2577 C CA . GLU A 1 327 ? -25.291 5.060 17.074 1.00 63.19 327 GLU A CA 1
ATOM 2578 C C . GLU A 1 327 ? -24.118 5.883 17.619 1.00 63.19 327 GLU A C 1
ATOM 2580 O O . GLU A 1 327 ? -23.844 5.835 18.815 1.00 63.19 327 GLU A O 1
ATOM 2585 N N . SER A 1 328 ? -23.473 6.694 16.773 1.00 56.91 328 SER A N 1
ATOM 2586 C CA . SER A 1 328 ? -22.446 7.653 17.201 1.00 56.91 328 SER A CA 1
ATOM 2587 C C . SER A 1 328 ? -23.019 8.662 18.208 1.00 56.91 328 SER A C 1
ATOM 2589 O O . SER A 1 328 ? -22.446 8.839 19.283 1.00 56.91 328 SER A O 1
ATOM 2591 N N . LEU A 1 329 ? -24.205 9.225 17.938 1.00 56.12 329 LEU A N 1
ATOM 2592 C CA . LEU A 1 329 ? -24.912 10.122 18.864 1.00 56.12 329 LEU A CA 1
ATOM 2593 C C . LEU A 1 329 ? -25.301 9.434 20.185 1.00 56.12 329 LEU A C 1
ATOM 2595 O O . LEU A 1 329 ? -25.091 10.015 21.246 1.00 56.12 329 LEU A O 1
ATOM 2599 N N . CYS A 1 330 ? -25.804 8.194 20.153 1.00 51.41 330 CYS A N 1
ATOM 2600 C CA . CYS A 1 330 ? -26.101 7.424 21.370 1.00 51.41 330 CYS A CA 1
ATOM 2601 C C . CYS A 1 330 ? -24.842 7.111 22.193 1.00 51.41 330 CYS A C 1
ATOM 2603 O O . CYS A 1 330 ? -24.884 7.218 23.415 1.00 51.41 330 CYS A O 1
ATOM 2605 N N . SER A 1 331 ? -23.714 6.790 21.549 1.00 48.56 331 SER A N 1
ATOM 2606 C CA . SER A 1 331 ? -22.436 6.578 22.247 1.00 48.56 331 SER A CA 1
ATOM 2607 C C . SER A 1 331 ? -21.881 7.858 22.878 1.00 48.56 331 SER A C 1
ATOM 2609 O O . SER A 1 331 ? -21.236 7.792 23.921 1.00 48.56 331 SER A O 1
ATOM 2611 N N . HIS A 1 332 ? -22.176 9.021 22.286 1.00 45.59 332 HIS A N 1
ATOM 2612 C CA . HIS A 1 332 ? -21.853 10.322 22.868 1.00 45.59 332 HIS A CA 1
ATOM 2613 C C . HIS A 1 332 ? -22.757 10.677 24.055 1.00 45.59 332 HIS A C 1
ATOM 2615 O O . HIS A 1 332 ? -22.291 11.347 24.969 1.00 45.59 332 HIS A O 1
ATOM 2621 N N . TYR A 1 333 ? -24.010 10.208 24.071 1.00 36.75 333 TYR A N 1
ATOM 2622 C CA . TYR A 1 333 ? -24.963 10.444 25.166 1.00 36.75 333 TYR A CA 1
ATOM 2623 C C . TYR A 1 333 ? -24.835 9.450 26.335 1.00 36.75 333 TYR A C 1
ATOM 2625 O O . TYR A 1 333 ? -25.296 9.739 27.435 1.00 36.75 333 TYR A O 1
ATOM 2633 N N . GLN A 1 334 ? -24.217 8.284 26.117 1.00 35.12 334 GLN A N 1
ATOM 2634 C CA . GLN A 1 334 ? -23.942 7.278 27.156 1.00 35.12 334 GLN A CA 1
ATOM 2635 C C . GLN A 1 334 ? -22.562 7.429 27.835 1.00 35.12 334 GLN A C 1
ATOM 2637 O O . GLN A 1 334 ? -22.190 6.557 28.621 1.00 35.12 334 GLN A O 1
ATOM 2642 N N . ARG A 1 335 ? -21.809 8.507 27.564 1.00 38.06 335 ARG A N 1
ATOM 2643 C CA . ARG A 1 335 ? -20.545 8.839 28.257 1.00 38.06 335 ARG A CA 1
ATOM 2644 C C . ARG A 1 335 ? -20.734 9.886 29.357 1.00 38.06 335 ARG A C 1
ATOM 2646 O O . ARG A 1 335 ? -21.415 10.904 29.115 1.00 38.06 335 ARG A O 1
#

Sequence (335 aa):
MKKAQNSEGIGFFQKYLSLWVAICMAVGVLIGKFLPGIPAFLNQFEYAKVSIPMAILIWLMIYPMMMKVDFQSIRNVGKNPKGLFVTWITNWLIKPFTMYAIAVFFLGTLFRGFIGPDAMNLVKMPFGMDLPVGSEYGVGTVVLENGVKMLQVPLWRSYLAGCILLGIAPCTAMVLVWGYLAKGNDGHTLVMVAINSLSMLLLYGPLGGFLLGVGRLPVPWQALVLSIAIYVALPLAAGFISRKWIIAHKGLPWFEQKFLHVLTPITIIALLITLVLLFSFKGETILTNPLTILWIAIPLFIQTCFIFALGYWLARRLREIRRMKRESLCSHYQR